Protein AF-Q20559-F1 (afdb_monomer)

Solvent-accessible surface area (backbone atoms only — not comparable to full-atom values): 16247 Å² total; per-residue (Å²): 142,68,69,71,62,54,56,54,53,51,51,50,52,50,52,52,49,52,63,62,61,64,61,77,77,45,54,78,43,79,42,62,46,39,83,48,86,62,88,57,28,28,42,41,81,38,55,71,61,39,36,43,32,39,35,54,44,45,87,83,68,60,38,82,58,44,43,54,26,43,77,88,37,76,55,63,72,90,36,38,76,36,82,82,38,48,34,33,41,45,41,74,62,35,40,51,96,79,59,47,44,41,42,32,42,34,39,94,70,24,26,29,40,37,26,42,38,53,51,71,92,63,85,64,61,90,57,50,44,72,46,60,74,69,62,24,52,58,17,30,39,38,72,47,45,38,23,34,67,88,77,68,54,68,48,35,42,44,32,95,61,32,32,64,76,33,14,78,39,72,51,80,70,83,76,79,69,72,72,75,74,67,68,89,69,58,88,59,52,71,62,50,54,53,51,52,52,52,52,52,51,52,52,51,51,51,49,50,51,48,52,53,53,72,70,59,76,84,84,89,80,74,92,78,84,80,85,79,88,79,83,91,81,92,84,88,89,83,91,89,88,83,88,85,89,87,87,85,90,82,89,87,85,90,85,84,89,81,86,89,82,90,89,134

pLDDT: mean 72.07, std 17.93, range [35.41, 95.62]

Radius of gyration: 42.45 Å; Cα contacts (8 Å, |Δi|>4): 337; chains: 1; bounding box: 51×100×133 Å

Structure (mmCIF, N/CA/C/O backbone):
data_AF-Q20559-F1
#
_entry.id   AF-Q20559-F1
#
loop_
_atom_site.group_PDB
_atom_site.id
_atom_site.type_symbol
_atom_site.label_atom_id
_atom_site.label_alt_id
_atom_site.label_comp_id
_atom_site.label_asym_id
_atom_site.label_entity_id
_atom_site.label_seq_id
_atom_site.pdbx_PDB_ins_code
_atom_site.Cartn_x
_atom_site.Cartn_y
_atom_site.Cartn_z
_atom_site.occupancy
_atom_site.B_iso_or_equiv
_atom_site.auth_seq_id
_atom_site.auth_comp_id
_atom_site.auth_asym_id
_atom_site.auth_atom_id
_atom_site.pdbx_PDB_model_num
ATOM 1 N N . MET A 1 1 ? -34.436 -48.128 -7.334 1.00 53.78 1 MET A N 1
ATOM 2 C CA . MET A 1 1 ? -33.688 -47.533 -6.197 1.00 53.78 1 MET A CA 1
ATOM 3 C C . MET A 1 1 ? -32.249 -47.118 -6.570 1.00 53.78 1 MET A C 1
ATOM 5 O O . MET A 1 1 ? -31.398 -47.058 -5.698 1.00 53.78 1 MET A O 1
ATOM 9 N N . SER A 1 2 ? -31.956 -46.758 -7.830 1.00 63.22 2 SER A N 1
ATOM 10 C CA . SER A 1 2 ? -30.595 -46.406 -8.294 1.00 63.22 2 SER A CA 1
ATOM 11 C C . SER A 1 2 ? -30.379 -44.917 -8.620 1.00 63.22 2 SER A C 1
ATOM 13 O O . SER A 1 2 ? -29.236 -44.486 -8.737 1.00 63.22 2 SER A O 1
ATOM 15 N N . GLY A 1 3 ? -31.437 -44.101 -8.721 1.00 57.72 3 GLY A N 1
ATOM 16 C CA . GLY A 1 3 ? -31.321 -42.687 -9.119 1.00 57.72 3 GLY A CA 1
ATOM 17 C C . GLY A 1 3 ? -30.735 -41.754 -8.048 1.00 57.72 3 GLY A C 1
ATOM 18 O O . GLY A 1 3 ? -29.983 -40.839 -8.372 1.00 57.72 3 GLY A O 1
ATOM 19 N N . GLN A 1 4 ? -31.004 -42.010 -6.762 1.00 58.81 4 GLN A N 1
ATOM 20 C CA . GLN A 1 4 ? -30.576 -41.125 -5.664 1.00 58.81 4 GLN A CA 1
ATOM 21 C C . GLN A 1 4 ? -29.050 -41.128 -5.439 1.00 58.81 4 GLN A C 1
ATOM 23 O O . GLN A 1 4 ? -28.485 -40.140 -4.977 1.00 58.81 4 GLN A O 1
ATOM 28 N N . SER A 1 5 ? -28.370 -42.224 -5.795 1.00 70.88 5 SER A N 1
ATOM 29 C CA . SER A 1 5 ? -26.914 -42.364 -5.645 1.00 70.88 5 SER A CA 1
ATOM 30 C C . SER A 1 5 ? -26.135 -41.475 -6.622 1.00 70.88 5 SER A C 1
ATOM 32 O O . SER A 1 5 ? -25.085 -40.939 -6.266 1.00 70.88 5 SER A O 1
ATOM 34 N N . ILE A 1 6 ? -26.666 -41.276 -7.833 1.00 71.94 6 ILE A N 1
ATOM 35 C CA . ILE A 1 6 ? -26.004 -40.495 -8.884 1.00 71.94 6 ILE A CA 1
ATOM 36 C C . ILE A 1 6 ? -26.046 -39.002 -8.544 1.00 71.94 6 ILE A C 1
ATOM 38 O O . ILE A 1 6 ? -25.020 -38.331 -8.625 1.00 71.94 6 ILE A O 1
ATOM 42 N N . ILE A 1 7 ? -27.194 -38.498 -8.078 1.00 72.81 7 ILE A N 1
ATOM 43 C CA . ILE A 1 7 ? -27.356 -37.085 -7.694 1.00 72.81 7 ILE A CA 1
ATOM 44 C C . ILE A 1 7 ? -26.390 -36.716 -6.561 1.00 72.81 7 ILE A C 1
ATOM 46 O O . ILE A 1 7 ? -25.743 -35.674 -6.623 1.00 72.81 7 ILE A O 1
ATOM 50 N N . ASN A 1 8 ? -26.222 -37.593 -5.566 1.00 75.62 8 ASN A N 1
ATOM 51 C CA . ASN A 1 8 ? -25.337 -37.320 -4.433 1.00 75.62 8 ASN A CA 1
ATOM 52 C C . ASN A 1 8 ? -23.848 -37.298 -4.842 1.00 75.62 8 ASN A C 1
ATOM 54 O O . ASN A 1 8 ? -23.078 -36.477 -4.348 1.00 75.62 8 ASN A O 1
ATOM 58 N N . ARG A 1 9 ? -23.442 -38.141 -5.807 1.00 78.12 9 ARG A N 1
ATOM 59 C CA . ARG A 1 9 ? -22.085 -38.091 -6.382 1.00 78.12 9 ARG A CA 1
ATOM 60 C C . ARG A 1 9 ? -21.849 -36.829 -7.205 1.00 78.12 9 ARG A C 1
ATOM 62 O O . ARG A 1 9 ? -20.787 -36.229 -7.079 1.00 78.12 9 ARG A O 1
ATOM 69 N N . ILE A 1 10 ? -22.823 -36.409 -8.014 1.00 78.56 10 ILE A N 1
ATOM 70 C CA . ILE A 1 10 ? -22.726 -35.162 -8.787 1.00 78.56 10 ILE A CA 1
ATOM 71 C C . ILE A 1 10 ? -22.615 -33.965 -7.834 1.00 78.56 10 ILE A C 1
ATOM 73 O O . ILE A 1 10 ? -21.730 -33.134 -8.015 1.00 78.56 10 ILE A O 1
ATOM 77 N N . ALA A 1 11 ? -23.431 -33.916 -6.777 1.00 75.50 11 ALA A N 1
ATOM 78 C CA . ALA A 1 11 ? -23.363 -32.862 -5.766 1.00 75.50 11 ALA A CA 1
ATOM 79 C C . ALA A 1 11 ? -21.998 -32.817 -5.058 1.00 75.50 11 ALA A C 1
ATOM 81 O O . ALA A 1 11 ? -21.426 -31.741 -4.911 1.00 75.50 11 ALA A O 1
ATOM 82 N N . GLN A 1 12 ? -21.427 -33.969 -4.684 1.00 79.75 12 GLN A N 1
ATOM 83 C CA . GLN A 1 12 ? -20.078 -34.021 -4.110 1.00 79.75 12 GLN A CA 1
ATOM 84 C C . GLN A 1 12 ? -19.007 -33.523 -5.085 1.00 79.75 12 GLN A C 1
ATOM 86 O O . GLN A 1 12 ? -18.139 -32.758 -4.676 1.00 79.75 12 GLN A O 1
ATOM 91 N N . ILE A 1 13 ? -19.076 -33.902 -6.365 1.00 80.12 13 ILE A N 1
ATOM 92 C CA . ILE A 1 13 ? -18.143 -33.408 -7.388 1.00 80.12 13 ILE A CA 1
ATOM 93 C C . ILE A 1 13 ? -18.272 -31.889 -7.542 1.00 80.12 13 ILE A C 1
ATOM 95 O O . ILE A 1 13 ? -17.252 -31.211 -7.592 1.00 80.12 13 ILE A O 1
ATOM 99 N N . PHE A 1 14 ? -19.491 -31.339 -7.545 1.00 74.75 14 PHE A N 1
ATOM 100 C CA . PHE A 1 14 ? -19.702 -29.890 -7.570 1.00 74.75 14 PHE A CA 1
ATOM 101 C C . PHE A 1 14 ? -19.150 -29.197 -6.322 1.00 74.75 14 PHE A C 1
ATOM 103 O O . PHE A 1 14 ? -18.503 -28.169 -6.461 1.00 74.75 14 PHE A O 1
ATOM 110 N N . ILE A 1 15 ? -19.324 -29.761 -5.123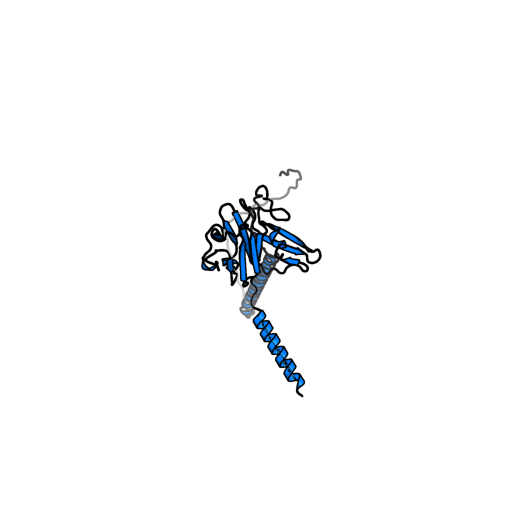 1.00 75.62 15 ILE A N 1
ATOM 111 C CA . ILE A 1 15 ? -18.752 -29.200 -3.887 1.00 75.62 15 ILE A CA 1
ATOM 112 C C . ILE A 1 15 ? -17.219 -29.217 -3.936 1.00 75.62 15 ILE A C 1
ATOM 114 O O . ILE A 1 15 ? -16.591 -28.212 -3.610 1.00 75.62 15 ILE A O 1
ATOM 118 N N . PHE A 1 16 ? -16.610 -30.319 -4.385 1.00 72.25 16 PHE A N 1
ATOM 119 C CA . PHE A 1 16 ? -15.159 -30.400 -4.564 1.00 72.25 16 PHE A CA 1
ATOM 120 C C . PHE A 1 16 ? -14.661 -29.426 -5.634 1.00 72.25 16 PHE A C 1
ATOM 122 O O . PHE A 1 16 ? -13.667 -28.744 -5.408 1.00 72.25 16 PHE A O 1
ATOM 129 N N . LEU A 1 17 ? -15.363 -29.301 -6.763 1.00 69.44 17 LEU A N 1
ATOM 130 C CA . LEU A 1 17 ? -15.040 -28.313 -7.791 1.00 69.44 17 LEU A CA 1
ATOM 131 C C . LEU A 1 17 ? -15.167 -26.890 -7.245 1.00 69.44 17 LEU A C 1
ATOM 133 O O . LEU A 1 17 ? -14.246 -26.109 -7.425 1.00 69.44 17 LEU A O 1
ATOM 137 N N . CYS A 1 18 ? -16.233 -26.556 -6.515 1.00 63.50 18 CYS A N 1
ATOM 138 C CA . CYS A 1 18 ? -16.382 -25.248 -5.881 1.00 63.50 18 CYS A CA 1
ATOM 139 C C . CYS A 1 18 ? -15.255 -24.974 -4.878 1.00 63.50 18 CYS A C 1
ATOM 141 O O . CYS A 1 18 ? -14.705 -23.880 -4.892 1.00 63.50 18 CYS A O 1
ATOM 143 N N . ALA A 1 19 ? -14.857 -25.955 -4.062 1.00 60.22 19 ALA A N 1
ATOM 144 C CA . ALA A 1 19 ? -13.745 -25.807 -3.121 1.00 60.22 19 ALA A CA 1
ATOM 145 C C . ALA A 1 19 ? -12.390 -25.622 -3.828 1.00 60.22 19 ALA A C 1
ATOM 147 O O . ALA A 1 19 ? -11.558 -24.853 -3.358 1.00 60.22 19 ALA A O 1
ATOM 148 N N . VAL A 1 20 ? -12.179 -26.280 -4.972 1.00 60.00 20 VAL A N 1
ATOM 149 C CA . VAL A 1 20 ? -10.968 -26.112 -5.793 1.00 60.00 20 VAL A CA 1
ATOM 150 C C . VAL A 1 20 ? -11.007 -24.809 -6.602 1.00 60.00 20 VAL A C 1
ATOM 152 O O . VAL A 1 20 ? -9.960 -24.243 -6.882 1.00 60.00 20 VAL A O 1
ATOM 155 N N . ILE A 1 21 ? -12.185 -24.288 -6.955 1.00 53.25 21 ILE A N 1
ATOM 156 C CA . ILE A 1 21 ? -12.336 -23.025 -7.700 1.00 53.25 21 ILE A CA 1
ATOM 157 C C . ILE A 1 21 ? -12.255 -21.799 -6.774 1.00 53.25 21 ILE A C 1
ATOM 159 O O . ILE A 1 21 ? -11.982 -20.705 -7.252 1.00 53.25 21 ILE A O 1
ATOM 163 N N . GLN A 1 22 ? -12.358 -21.962 -5.450 1.00 47.47 22 GLN A N 1
ATOM 164 C CA . GLN A 1 22 ? -12.016 -20.906 -4.477 1.00 47.47 22 GLN A CA 1
ATOM 165 C C . GLN A 1 22 ? -10.506 -20.575 -4.446 1.00 47.47 22 GLN A C 1
ATOM 167 O O . GLN A 1 22 ? -10.038 -19.920 -3.517 1.00 47.47 22 GLN A O 1
ATOM 172 N N . VAL A 1 23 ? -9.730 -20.995 -5.457 1.00 48.25 23 VAL A N 1
ATOM 173 C CA . VAL A 1 23 ? -8.413 -20.422 -5.740 1.00 48.25 23 VAL A CA 1
ATOM 174 C C . VAL A 1 23 ? -8.603 -18.921 -5.909 1.00 48.25 23 VAL A C 1
ATOM 176 O O . VAL A 1 23 ? -9.213 -18.431 -6.856 1.00 48.25 23 VAL A O 1
ATOM 179 N N . THR A 1 24 ? -8.111 -18.221 -4.901 1.00 51.19 24 THR A N 1
ATOM 180 C CA . THR A 1 24 ? -8.137 -16.783 -4.712 1.00 51.19 24 THR A CA 1
ATOM 181 C C . THR A 1 24 ? -7.622 -16.088 -5.965 1.00 51.19 24 THR A C 1
ATOM 183 O O . THR A 1 24 ? -6.413 -16.029 -6.201 1.00 51.19 24 THR A O 1
ATOM 186 N N . ASN A 1 25 ? -8.535 -15.558 -6.775 1.00 53.41 25 ASN A N 1
ATOM 187 C CA . ASN A 1 25 ? -8.171 -14.617 -7.821 1.00 53.41 25 ASN A CA 1
ATOM 188 C C . ASN A 1 25 ? -7.703 -13.343 -7.115 1.00 53.41 25 ASN A C 1
ATOM 190 O O . ASN A 1 25 ? -8.523 -12.562 -6.635 1.00 53.41 25 ASN A O 1
ATOM 194 N N . ALA A 1 26 ? -6.387 -13.172 -6.986 1.00 61.25 26 ALA A N 1
ATOM 195 C CA . ALA A 1 26 ? -5.820 -11.899 -6.569 1.00 61.25 26 ALA A CA 1
ATOM 196 C C . ALA A 1 26 ? -6.322 -10.822 -7.538 1.00 61.25 26 ALA A C 1
ATOM 198 O O . ALA A 1 26 ? -6.250 -11.016 -8.754 1.00 61.25 26 ALA A O 1
ATOM 199 N N . GLY A 1 27 ? -6.840 -9.710 -7.018 1.00 68.25 27 GLY A N 1
ATOM 200 C CA . GLY A 1 27 ? -7.207 -8.579 -7.866 1.00 68.25 27 GLY A CA 1
ATOM 201 C C . GLY A 1 27 ? -5.961 -8.082 -8.598 1.00 68.25 27 GLY A C 1
ATOM 202 O O . GLY A 1 27 ? -4.988 -7.692 -7.948 1.00 68.25 27 GLY A O 1
ATOM 203 N N . GLU A 1 28 ? -5.956 -8.152 -9.932 1.00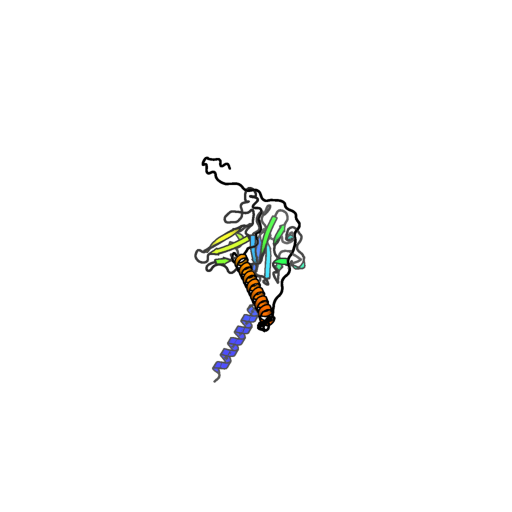 81.75 28 GLU A N 1
ATOM 204 C CA . GLU A 1 28 ? -4.879 -7.588 -10.746 1.00 81.75 28 GLU A CA 1
ATOM 205 C C . GLU A 1 28 ? -5.163 -6.108 -11.015 1.00 81.75 28 GLU A C 1
ATOM 207 O O . GLU A 1 28 ? -6.203 -5.743 -11.564 1.00 81.75 28 GLU A O 1
ATOM 212 N N . HIS A 1 29 ? -4.212 -5.255 -10.647 1.00 82.81 29 HIS A N 1
ATOM 213 C CA . HIS A 1 29 ? -4.251 -3.817 -10.878 1.00 82.81 29 HIS A CA 1
ATOM 214 C C . HIS A 1 29 ? -3.075 -3.406 -11.762 1.00 82.81 29 HIS A C 1
ATOM 216 O O . HIS A 1 29 ? -1.943 -3.825 -11.523 1.00 82.81 29 HIS A O 1
ATOM 222 N N . ILE A 1 30 ? -3.322 -2.567 -12.770 1.00 85.06 30 ILE A N 1
ATOM 223 C CA . ILE A 1 30 ? -2.322 -2.205 -13.783 1.00 85.06 30 ILE A CA 1
ATOM 224 C C . ILE A 1 30 ? -1.938 -0.725 -13.657 1.00 85.06 30 ILE A C 1
ATOM 226 O O . ILE A 1 30 ? -2.693 0.162 -14.050 1.00 85.06 30 ILE A O 1
ATOM 230 N N . LEU A 1 31 ? -0.719 -0.463 -13.185 1.00 85.50 31 LEU A N 1
ATOM 231 C CA . LEU A 1 31 ? -0.060 0.842 -13.231 1.00 85.50 31 LEU A CA 1
ATOM 232 C C . LEU A 1 31 ? 0.554 1.071 -14.606 1.00 85.50 31 LEU A C 1
ATOM 234 O O . LEU A 1 31 ? 1.557 0.452 -14.957 1.00 85.50 31 LEU A O 1
ATOM 238 N N . ARG A 1 32 ? -0.000 2.009 -15.369 1.00 87.81 32 ARG A N 1
ATOM 239 C CA . ARG A 1 32 ? 0.612 2.469 -16.619 1.00 87.81 32 ARG A CA 1
ATOM 240 C C . ARG A 1 32 ? 1.495 3.672 -16.337 1.00 87.81 32 ARG A C 1
ATOM 242 O O . ARG A 1 32 ? 1.015 4.675 -15.818 1.00 87.81 32 ARG A O 1
ATOM 249 N N . LEU A 1 33 ? 2.776 3.566 -16.680 1.00 86.56 33 LEU A N 1
ATOM 250 C CA . LEU A 1 33 ? 3.722 4.667 -16.533 1.00 86.56 33 LEU A CA 1
ATOM 251 C C . LEU A 1 33 ? 3.322 5.847 -17.421 1.00 86.56 33 LEU A C 1
ATOM 253 O O . LEU A 1 33 ? 3.030 5.672 -18.606 1.00 86.56 33 LEU A O 1
ATOM 257 N N . GLN A 1 34 ? 3.353 7.043 -16.840 1.00 84.25 34 GLN A N 1
ATOM 258 C CA . GLN A 1 34 ? 3.093 8.300 -17.531 1.00 84.25 34 GLN A CA 1
ATOM 259 C C . GLN A 1 34 ? 4.348 9.168 -17.517 1.00 84.25 34 GLN A C 1
ATOM 261 O O . GLN A 1 34 ? 5.176 9.070 -16.611 1.00 84.25 34 GLN A O 1
ATOM 266 N N . GLU A 1 35 ? 4.505 9.991 -18.549 1.00 82.06 35 GLU A N 1
ATOM 267 C CA . GLU A 1 35 ? 5.629 10.915 -18.664 1.00 82.06 35 GLU A CA 1
ATOM 268 C C . GLU A 1 35 ? 5.415 12.140 -17.769 1.00 82.06 35 GLU A C 1
ATOM 270 O O . GLU A 1 35 ? 4.335 12.731 -17.751 1.00 82.06 35 GLU A O 1
ATOM 275 N N . GLY A 1 36 ? 6.452 12.506 -17.012 1.00 69.94 36 GLY A N 1
ATOM 276 C CA . GLY A 1 36 ? 6.403 13.589 -16.030 1.00 69.94 36 GLY A CA 1
ATOM 277 C C . GLY A 1 36 ? 6.212 13.114 -14.586 1.00 69.94 36 GLY A C 1
ATOM 278 O O . GLY A 1 36 ? 6.079 11.929 -14.290 1.00 69.94 36 GLY A O 1
ATOM 279 N N . THR A 1 37 ? 6.255 14.061 -13.649 1.00 60.84 37 THR A N 1
ATOM 280 C CA . THR A 1 37 ? 6.017 13.801 -12.223 1.00 60.84 37 THR A CA 1
ATOM 281 C C . THR A 1 37 ? 4.537 13.524 -11.989 1.00 60.84 37 THR A C 1
ATOM 283 O O . THR A 1 37 ? 3.729 14.452 -11.984 1.00 60.84 37 THR A O 1
ATOM 286 N N . HIS A 1 38 ? 4.184 12.255 -11.785 1.00 63.56 38 HIS A N 1
ATOM 287 C CA . HIS A 1 38 ? 2.828 11.863 -11.418 1.00 63.56 38 HIS A CA 1
ATOM 288 C C . HIS A 1 38 ? 2.483 12.418 -10.025 1.00 63.56 38 HIS A C 1
ATOM 290 O O . HIS A 1 38 ? 3.072 12.016 -9.023 1.00 63.56 38 HIS A O 1
ATOM 296 N N . THR A 1 39 ? 1.553 13.375 -9.964 1.00 62.72 39 THR A N 1
ATOM 297 C CA . THR A 1 39 ? 1.158 14.064 -8.720 1.00 62.72 39 THR A CA 1
ATOM 298 C C . THR A 1 39 ? -0.014 13.406 -7.991 1.00 62.72 39 THR A C 1
ATOM 300 O O . THR A 1 39 ? -0.377 13.866 -6.916 1.00 62.72 39 THR A O 1
ATOM 303 N N . GLY A 1 40 ? -0.620 12.354 -8.550 1.00 66.75 40 GLY A N 1
ATOM 304 C CA . GLY A 1 40 ? -1.711 11.612 -7.909 1.00 66.75 40 GLY A CA 1
ATOM 305 C C . GLY A 1 40 ? -1.268 10.245 -7.391 1.00 66.75 40 GLY A C 1
ATOM 306 O O . GLY A 1 40 ? -0.228 9.732 -7.785 1.00 66.75 40 GLY A O 1
ATOM 307 N N . THR A 1 41 ? -2.071 9.614 -6.540 1.00 76.25 41 THR A N 1
ATOM 308 C CA . THR A 1 41 ? -1.927 8.190 -6.198 1.00 76.25 41 THR A CA 1
ATOM 309 C C . THR A 1 41 ? -3.297 7.543 -6.282 1.00 76.25 41 THR A C 1
ATOM 311 O O . THR A 1 41 ? -4.156 7.848 -5.470 1.00 76.25 41 THR A O 1
ATOM 314 N N . THR A 1 42 ? -3.550 6.643 -7.224 1.00 74.81 42 THR A N 1
ATOM 315 C CA . THR A 1 42 ? -4.868 5.989 -7.246 1.00 74.81 42 THR A CA 1
ATOM 316 C C . THR A 1 42 ? -5.025 5.100 -6.005 1.00 7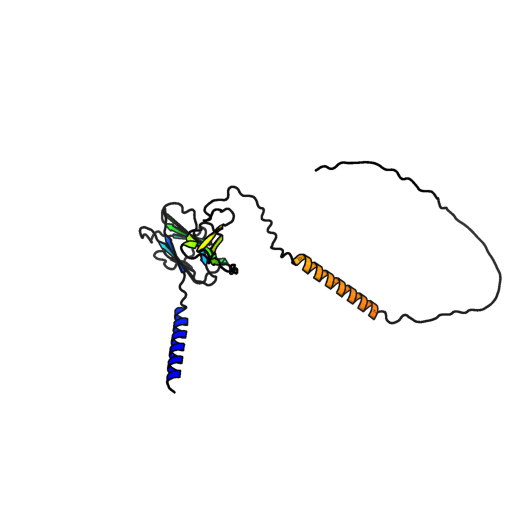4.81 42 THR A C 1
ATOM 318 O O . THR A 1 42 ? -4.141 4.298 -5.696 1.00 74.81 42 THR A O 1
ATOM 321 N N . LEU A 1 43 ? -6.135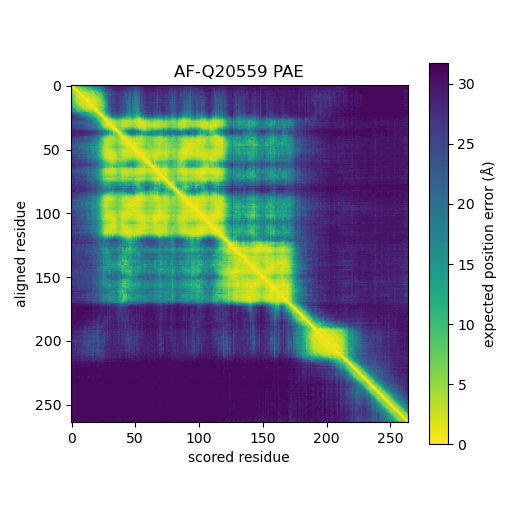 5.248 -5.279 1.00 78.31 43 LEU A N 1
ATOM 322 C CA . LEU A 1 43 ? -6.448 4.408 -4.123 1.00 78.31 43 LEU A CA 1
ATOM 323 C C . LEU A 1 43 ? -6.794 2.980 -4.580 1.00 78.31 43 LEU A C 1
ATOM 325 O O . LEU A 1 43 ? -7.359 2.782 -5.648 1.00 78.31 43 LEU A O 1
ATOM 329 N N . ILE A 1 44 ? -6.466 1.974 -3.775 1.00 81.81 44 ILE A N 1
ATOM 330 C CA . ILE A 1 44 ? -6.964 0.603 -3.911 1.00 81.81 44 ILE A CA 1
ATOM 331 C C . ILE A 1 44 ? -7.389 0.138 -2.520 1.00 81.81 44 ILE A C 1
ATOM 333 O O . ILE A 1 44 ? -6.567 0.072 -1.599 1.00 81.81 44 ILE A O 1
ATOM 337 N N . GLY A 1 45 ? -8.679 -0.169 -2.385 1.00 78.75 45 GLY A N 1
ATOM 338 C CA . GLY A 1 45 ? -9.236 -0.851 -1.222 1.00 78.75 45 GLY A CA 1
ATOM 339 C C . GLY A 1 45 ? -8.895 -2.336 -1.280 1.00 78.75 45 GLY A C 1
ATOM 340 O O . GLY A 1 45 ? -9.061 -2.967 -2.322 1.00 78.75 45 GLY A O 1
ATOM 341 N N . VAL A 1 46 ? -8.360 -2.872 -0.185 1.00 82.50 46 VAL A N 1
ATOM 342 C CA . VAL A 1 46 ? -7.959 -4.278 -0.089 1.00 82.50 46 VAL A CA 1
ATOM 343 C C . VAL A 1 46 ? -8.519 -4.891 1.190 1.00 82.50 46 VAL A C 1
ATOM 345 O O . VAL A 1 46 ? -8.283 -4.372 2.285 1.00 82.50 46 VAL A O 1
ATOM 348 N N . GLU A 1 47 ? -9.226 -6.018 1.084 1.00 82.81 47 GLU A N 1
ATOM 349 C CA . GLU A 1 47 ? -9.673 -6.753 2.269 1.00 82.81 47 GLU A CA 1
ATOM 350 C C . GLU A 1 47 ? -8.472 -7.388 2.989 1.00 82.81 47 GLU A C 1
ATOM 352 O O . GLU A 1 47 ? -7.566 -7.955 2.370 1.00 82.81 47 GLU A O 1
ATOM 357 N N . GLN A 1 48 ? -8.463 -7.330 4.320 1.00 85.56 48 GLN A N 1
ATOM 358 C CA . GLN A 1 48 ? -7.458 -8.028 5.117 1.00 85.56 48 GLN A CA 1
ATOM 359 C C . GLN A 1 48 ? -7.470 -9.535 4.826 1.00 85.56 48 GLN A C 1
ATOM 361 O O . GLN A 1 48 ? -8.514 -10.180 4.869 1.00 85.56 48 GLN A O 1
ATOM 366 N N . GLY A 1 49 ? -6.292 -10.103 4.575 1.00 84.62 49 GLY A N 1
ATOM 367 C CA . GLY A 1 49 ? -6.139 -11.515 4.229 1.00 84.62 49 GLY A CA 1
ATOM 368 C C . GLY A 1 49 ? -6.280 -11.828 2.741 1.00 84.62 49 GLY A C 1
ATOM 369 O O . GLY A 1 49 ? -5.965 -12.943 2.331 1.00 84.62 49 GLY A O 1
ATOM 370 N N . SER A 1 50 ? -6.712 -10.863 1.925 1.00 85.06 50 SER A N 1
ATOM 371 C CA . SER A 1 50 ? -6.798 -11.040 0.476 1.00 85.06 50 SER A CA 1
ATOM 372 C C . SER A 1 50 ? -5.426 -10.935 -0.197 1.00 85.06 50 SER A C 1
ATOM 374 O O . SER A 1 50 ? -4.437 -10.500 0.407 1.00 85.06 50 SER A O 1
ATOM 376 N N . SER A 1 51 ? -5.368 -11.354 -1.462 1.00 85.00 51 SER A N 1
ATOM 377 C CA . SER A 1 51 ? -4.180 -11.222 -2.298 1.00 85.00 51 SER A CA 1
ATOM 378 C C . SER A 1 51 ? -4.340 -10.086 -3.311 1.00 85.00 51 SER A C 1
ATOM 380 O O . SER A 1 51 ? -5.394 -9.945 -3.931 1.00 85.00 51 SER A O 1
ATOM 382 N N . VAL A 1 52 ? -3.276 -9.315 -3.524 1.00 86.69 52 VAL A N 1
ATOM 383 C CA . VAL A 1 52 ? -3.227 -8.193 -4.472 1.00 86.69 52 VAL A CA 1
ATOM 384 C C . VAL A 1 52 ? -2.056 -8.383 -5.414 1.00 86.69 52 VAL A C 1
ATOM 386 O O . VAL A 1 52 ? -0.932 -8.625 -4.968 1.00 86.69 52 VAL A O 1
ATOM 389 N N . LEU A 1 53 ? -2.310 -8.228 -6.711 1.00 88.19 53 LEU A N 1
ATOM 390 C CA . LEU A 1 53 ? -1.283 -8.237 -7.739 1.00 88.19 53 LEU A CA 1
ATOM 391 C C . LEU A 1 53 ? -1.240 -6.870 -8.419 1.00 88.19 53 LEU A C 1
ATOM 393 O O . LEU A 1 53 ? -2.207 -6.445 -9.041 1.00 88.19 53 LEU A O 1
ATOM 397 N N . ILE A 1 54 ? -0.106 -6.183 -8.327 1.00 89.12 54 ILE A N 1
ATOM 398 C CA . ILE A 1 54 ? 0.111 -4.901 -8.991 1.00 89.12 54 ILE A CA 1
ATOM 399 C C . ILE A 1 54 ? 1.099 -5.103 -10.130 1.00 89.12 54 ILE A C 1
ATOM 401 O O . ILE A 1 54 ? 2.261 -5.445 -9.905 1.00 89.12 54 ILE A O 1
ATOM 405 N N . ARG A 1 55 ? 0.641 -4.861 -11.354 1.00 89.44 55 ARG A N 1
ATOM 406 C CA . ARG A 1 55 ? 1.441 -4.896 -12.572 1.00 89.44 55 ARG A CA 1
ATOM 407 C C . ARG A 1 55 ? 1.836 -3.485 -12.978 1.00 89.44 55 ARG A C 1
ATOM 409 O O . ARG A 1 55 ? 1.000 -2.594 -12.990 1.00 89.44 55 ARG A O 1
ATOM 416 N N . CYS A 1 56 ? 3.087 -3.290 -13.364 1.00 88.38 56 CYS A N 1
ATOM 417 C CA . CYS A 1 56 ? 3.564 -2.053 -13.962 1.00 88.38 56 CYS A CA 1
ATOM 418 C C . CYS A 1 56 ? 3.816 -2.239 -15.462 1.00 88.38 56 CYS A C 1
ATOM 420 O O . CYS A 1 56 ? 4.536 -3.149 -15.879 1.00 88.38 56 CYS A O 1
ATOM 422 N N . GLU A 1 57 ? 3.226 -1.365 -16.273 1.00 88.19 57 GLU A N 1
ATOM 423 C CA . GLU A 1 57 ? 3.341 -1.344 -17.728 1.00 88.19 57 GLU A CA 1
ATOM 424 C C . GLU A 1 57 ? 4.076 -0.080 -18.184 1.00 88.19 57 GLU A C 1
ATOM 426 O O . GLU A 1 57 ? 3.621 1.048 -17.984 1.00 88.19 57 GLU A O 1
ATOM 431 N N . HIS A 1 58 ? 5.221 -0.276 -18.841 1.00 87.81 58 HIS A N 1
ATOM 432 C CA . HIS A 1 58 ? 5.903 0.792 -19.562 1.00 87.81 58 HIS A CA 1
ATOM 433 C C . HIS A 1 58 ? 5.236 0.964 -20.939 1.00 87.81 58 HIS A C 1
ATOM 435 O O . HIS A 1 58 ? 5.105 -0.036 -21.646 1.00 87.81 58 HIS A O 1
ATOM 441 N N . PRO A 1 59 ? 4.905 2.191 -21.394 1.00 86.00 59 PRO A N 1
ATOM 442 C CA . PRO A 1 59 ? 4.243 2.409 -22.690 1.00 86.00 59 PRO A CA 1
ATOM 443 C C . PRO A 1 59 ? 4.997 1.787 -23.880 1.00 86.00 59 PRO A C 1
ATOM 445 O O . PRO A 1 59 ? 4.398 1.185 -24.760 1.00 86.00 59 PRO A O 1
ATOM 448 N N . ASN A 1 60 ? 6.332 1.849 -23.862 1.00 84.81 60 ASN A N 1
ATOM 449 C CA . ASN A 1 60 ? 7.217 1.248 -24.867 1.00 84.81 60 ASN A CA 1
ATOM 450 C C . ASN A 1 60 ? 7.616 -0.219 -24.588 1.00 84.81 60 ASN A C 1
ATOM 452 O O . ASN A 1 60 ? 8.579 -0.702 -25.181 1.00 84.81 60 ASN A O 1
ATOM 456 N N . GLY A 1 61 ? 6.988 -0.904 -23.624 1.00 80.81 61 GLY A N 1
ATOM 457 C CA . GLY A 1 61 ? 7.319 -2.291 -23.259 1.00 80.81 61 GLY A CA 1
ATOM 458 C C . GLY A 1 61 ? 8.715 -2.496 -22.648 1.00 80.81 61 GLY A C 1
ATOM 459 O O . GLY A 1 61 ? 9.179 -3.628 -22.527 1.00 80.81 61 GLY A O 1
ATOM 460 N N . LYS A 1 62 ? 9.413 -1.420 -22.259 1.00 78.25 62 LYS A N 1
ATOM 461 C CA . LYS A 1 62 ? 10.760 -1.473 -21.669 1.00 78.25 62 LYS A CA 1
ATOM 462 C C . LYS A 1 62 ? 10.693 -1.853 -20.188 1.00 78.25 62 LYS A C 1
ATOM 464 O O . LYS A 1 62 ? 10.655 -0.991 -19.316 1.00 78.25 62 LYS A O 1
ATOM 469 N N . VAL A 1 63 ? 10.683 -3.153 -19.911 1.00 75.88 63 VAL A N 1
ATOM 470 C CA . VAL A 1 63 ? 10.532 -3.686 -18.546 1.00 75.88 63 VAL A CA 1
ATOM 471 C C . VAL A 1 63 ? 11.846 -3.676 -17.745 1.00 75.88 63 VAL A C 1
ATOM 473 O O . VAL A 1 63 ? 11.838 -3.526 -16.531 1.00 75.88 63 VAL A O 1
ATOM 476 N N . ALA A 1 64 ? 12.999 -3.722 -18.421 1.00 70.69 64 ALA A N 1
ATOM 477 C CA . ALA A 1 64 ? 14.319 -3.793 -17.777 1.00 70.69 64 ALA A CA 1
ATOM 478 C C . ALA A 1 64 ? 14.716 -2.549 -16.952 1.00 70.69 64 ALA A C 1
ATOM 480 O O . ALA A 1 64 ? 15.686 -2.593 -16.200 1.00 70.69 64 ALA A O 1
ATOM 481 N N . SER A 1 65 ? 14.001 -1.431 -17.100 1.00 78.31 65 SER A N 1
ATOM 482 C CA . SER A 1 65 ? 14.267 -0.177 -16.384 1.00 78.31 65 SER A CA 1
ATOM 483 C C . SER A 1 65 ? 13.287 0.103 -15.243 1.00 78.31 65 SER A C 1
ATOM 485 O O . SER A 1 65 ? 13.314 1.203 -14.691 1.00 78.31 65 SER A O 1
ATOM 487 N N . LEU A 1 66 ? 12.394 -0.841 -14.926 1.00 86.88 66 LEU A N 1
ATOM 488 C CA . LEU A 1 66 ? 11.398 -0.656 -13.877 1.00 86.88 66 LEU A CA 1
ATOM 489 C C . LEU A 1 66 ? 12.027 -0.780 -12.488 1.00 86.88 66 LEU A C 1
ATOM 491 O O . LEU A 1 66 ? 12.799 -1.698 -12.206 1.00 86.88 66 LEU A O 1
ATOM 495 N N . ARG A 1 67 ? 11.650 0.133 -11.596 1.00 88.50 67 ARG A N 1
ATOM 496 C CA . ARG A 1 67 ? 11.980 0.077 -10.170 1.00 88.50 67 ARG A CA 1
ATOM 497 C C . ARG A 1 67 ? 10.724 0.297 -9.339 1.00 88.50 67 ARG A C 1
ATOM 499 O O . ARG A 1 67 ? 9.920 1.176 -9.646 1.00 88.50 67 ARG A O 1
ATOM 506 N N . TRP A 1 68 ? 10.598 -0.478 -8.268 1.00 90.31 68 TRP A N 1
ATOM 507 C CA . TRP A 1 68 ? 9.511 -0.350 -7.305 1.00 90.31 68 TRP A CA 1
ATOM 508 C C . TRP A 1 68 ? 9.976 0.334 -6.031 1.00 90.31 68 TRP A C 1
ATOM 510 O O . TRP A 1 68 ? 10.994 -0.033 -5.437 1.00 90.31 68 TRP A O 1
ATOM 520 N N . LEU A 1 69 ? 9.177 1.292 -5.589 1.00 89.44 69 LEU A N 1
ATOM 521 C CA . LEU A 1 69 ? 9.348 2.036 -4.358 1.00 89.44 69 LEU A CA 1
ATOM 522 C C . LEU A 1 69 ? 8.080 1.881 -3.517 1.00 89.44 69 LEU A C 1
ATOM 524 O O . LEU A 1 69 ? 6.968 1.842 -4.036 1.00 89.44 69 LEU A O 1
ATOM 528 N N . ARG A 1 70 ? 8.242 1.807 -2.202 1.00 90.31 70 ARG A N 1
ATOM 529 C CA . ARG A 1 70 ? 7.163 1.877 -1.228 1.00 90.31 70 ARG A CA 1
ATOM 530 C C . ARG A 1 70 ? 7.469 2.994 -0.242 1.00 90.31 70 ARG A C 1
ATOM 532 O O . ARG A 1 70 ? 8.475 2.934 0.462 1.00 90.31 70 ARG A O 1
ATOM 539 N N . GLY A 1 71 ? 6.631 4.030 -0.223 1.00 84.69 71 GLY A N 1
ATOM 540 C CA . GLY A 1 71 ? 6.873 5.229 0.590 1.00 84.69 71 GLY A CA 1
ATOM 541 C C . GLY A 1 71 ? 8.239 5.876 0.314 1.00 84.69 71 GLY A C 1
ATOM 542 O O . GLY A 1 71 ? 8.917 6.299 1.244 1.00 84.69 71 GLY A O 1
ATOM 543 N N . GLY A 1 72 ? 8.689 5.862 -0.947 1.00 84.31 72 GLY A N 1
ATOM 544 C CA . GLY A 1 72 ? 9.992 6.391 -1.371 1.00 84.31 72 GLY A CA 1
ATOM 545 C C . GLY A 1 72 ? 11.197 5.470 -1.131 1.00 84.31 72 GLY A C 1
ATOM 546 O O . GLY A 1 72 ? 12.293 5.782 -1.587 1.00 84.31 72 GLY A O 1
ATOM 547 N N . SER A 1 73 ? 11.023 4.323 -0.467 1.00 89.19 73 SER A N 1
ATOM 548 C CA . SER A 1 73 ? 12.099 3.345 -0.237 1.00 89.19 73 SER A CA 1
ATOM 549 C C . SER A 1 73 ? 11.992 2.156 -1.194 1.00 89.19 73 SER A C 1
ATOM 551 O O . SER A 1 73 ? 10.876 1.747 -1.499 1.00 89.19 73 SER A O 1
ATOM 553 N N . PRO A 1 74 ? 13.097 1.538 -1.649 1.00 87.94 74 PRO A N 1
ATOM 554 C CA . PRO A 1 74 ? 13.031 0.325 -2.465 1.00 87.94 74 PRO A CA 1
ATOM 555 C C . PRO A 1 74 ? 12.193 -0.768 -1.794 1.00 87.94 74 PRO A C 1
ATOM 557 O O . PRO A 1 74 ? 12.383 -1.069 -0.612 1.00 87.94 74 PRO A O 1
ATOM 560 N N . ILE A 1 75 ? 11.261 -1.368 -2.538 1.00 87.50 75 ILE A N 1
ATOM 561 C CA . ILE A 1 75 ? 10.454 -2.467 -2.002 1.00 87.50 75 ILE A CA 1
ATOM 562 C C . ILE A 1 75 ? 11.338 -3.694 -1.735 1.00 87.50 75 ILE A C 1
ATOM 564 O O . ILE A 1 75 ? 12.289 -3.980 -2.468 1.00 87.50 75 ILE A O 1
ATOM 568 N N . LYS A 1 76 ? 11.022 -4.457 -0.685 1.00 84.19 76 LYS A N 1
ATOM 569 C CA . LYS A 1 76 ? 11.718 -5.717 -0.407 1.00 84.19 76 LYS A CA 1
ATOM 570 C C . LYS A 1 76 ? 11.476 -6.709 -1.544 1.00 84.19 76 LYS A C 1
ATOM 572 O O . LYS A 1 76 ? 10.349 -6.874 -2.004 1.00 84.19 76 LYS A O 1
ATOM 577 N N . SER A 1 77 ? 12.525 -7.437 -1.923 1.00 78.75 77 SER A N 1
ATOM 578 C CA . SER A 1 77 ? 12.458 -8.436 -3.002 1.00 78.75 77 SER A CA 1
ATOM 579 C C . SER A 1 77 ? 11.445 -9.567 -2.765 1.00 78.75 77 SER A C 1
ATOM 581 O O . SER A 1 77 ? 11.057 -10.221 -3.724 1.00 78.75 77 SER A O 1
ATOM 583 N N . GLU A 1 78 ? 10.990 -9.772 -1.523 1.00 81.38 78 GLU A N 1
ATOM 584 C CA . GLU A 1 78 ? 9.953 -10.752 -1.157 1.00 81.38 78 GLU A CA 1
ATOM 585 C C . GLU A 1 78 ? 8.578 -10.446 -1.766 1.00 81.38 78 GLU A C 1
ATOM 587 O O . GLU A 1 78 ? 7.815 -11.366 -2.033 1.00 81.38 78 GLU A O 1
ATOM 592 N N . TYR A 1 79 ? 8.281 -9.170 -2.023 1.00 79.25 79 TYR A N 1
ATOM 593 C CA . TYR A 1 79 ? 7.022 -8.747 -2.636 1.00 79.25 79 TYR A CA 1
ATOM 594 C C . TYR A 1 79 ? 7.086 -8.745 -4.169 1.00 79.25 79 TYR A C 1
ATOM 596 O O . TYR A 1 79 ? 6.062 -8.622 -4.829 1.00 79.25 79 TYR A O 1
ATOM 604 N N . VAL A 1 80 ? 8.277 -8.841 -4.769 1.00 76.75 80 VAL A N 1
ATOM 605 C CA . VAL A 1 80 ? 8.459 -8.715 -6.223 1.00 76.75 80 VAL A CA 1
ATOM 606 C C . VAL A 1 80 ? 8.533 -10.105 -6.844 1.00 76.75 80 VAL A C 1
ATOM 608 O O . VAL A 1 80 ? 9.565 -10.774 -6.766 1.00 76.75 80 VAL A O 1
ATOM 611 N N . LYS A 1 81 ? 7.448 -10.536 -7.498 1.00 71.81 81 LYS A N 1
ATOM 612 C CA . LYS A 1 81 ? 7.348 -11.876 -8.104 1.00 71.81 81 LYS A CA 1
ATOM 613 C C . LYS A 1 81 ? 8.391 -12.115 -9.192 1.00 71.81 81 LYS A C 1
ATOM 615 O O . LYS A 1 81 ? 9.030 -13.167 -9.236 1.00 71.81 81 LYS A O 1
ATOM 620 N N . THR A 1 82 ? 8.590 -11.133 -10.066 1.00 63.94 82 THR A N 1
ATOM 621 C CA . THR A 1 82 ? 9.462 -11.292 -11.233 1.00 63.94 82 THR A CA 1
ATOM 622 C C . THR A 1 82 ? 10.739 -10.497 -11.039 1.00 63.94 82 THR A C 1
ATOM 624 O O . THR A 1 82 ? 10.803 -9.327 -11.393 1.00 63.94 82 THR A O 1
ATOM 627 N N . LYS A 1 83 ? 11.797 -11.143 -10.533 1.00 57.72 83 LYS A N 1
ATOM 628 C CA . LYS A 1 83 ? 13.122 -10.504 -10.405 1.00 57.72 83 LYS A CA 1
ATOM 629 C C . LYS A 1 83 ? 13.707 -10.028 -11.742 1.00 57.72 83 LYS A C 1
ATOM 631 O O . LYS A 1 83 ? 14.512 -9.109 -11.735 1.00 57.72 83 LYS A O 1
ATOM 636 N N . LYS A 1 84 ? 13.339 -10.669 -12.861 1.00 59.06 84 LYS A N 1
ATOM 637 C CA . LYS A 1 84 ? 13.894 -10.364 -14.193 1.00 59.06 84 LYS A CA 1
ATOM 638 C C . LYS A 1 84 ? 13.393 -9.038 -14.760 1.00 59.06 84 LYS A C 1
ATOM 640 O O . LYS A 1 84 ? 14.192 -8.262 -15.264 1.00 59.06 84 LYS A O 1
ATOM 645 N N . ASP A 1 85 ? 12.100 -8.785 -14.610 1.00 69.75 85 ASP A N 1
ATOM 646 C CA . ASP A 1 85 ? 11.438 -7.642 -15.238 1.00 69.75 85 ASP A CA 1
ATOM 647 C C . ASP A 1 85 ? 10.963 -6.614 -14.208 1.00 69.75 85 ASP A C 1
ATOM 649 O O . ASP A 1 85 ? 10.535 -5.530 -14.577 1.00 69.75 85 ASP A O 1
ATOM 653 N N . ALA A 1 86 ? 10.986 -6.962 -12.914 1.00 73.69 86 ALA A N 1
ATOM 654 C CA . ALA A 1 86 ? 10.443 -6.155 -11.826 1.00 73.69 86 ALA A CA 1
ATOM 655 C C . ALA A 1 86 ? 9.055 -5.581 -12.166 1.00 73.69 86 ALA A C 1
ATOM 657 O O . ALA A 1 86 ? 8.728 -4.469 -11.781 1.00 73.69 86 ALA A O 1
ATOM 658 N N . SER A 1 87 ? 8.234 -6.316 -12.920 1.00 83.62 87 SER A N 1
ATOM 659 C CA . SER A 1 87 ? 6.954 -5.825 -13.441 1.00 83.62 87 SER A CA 1
ATOM 660 C C . SER A 1 87 ? 5.793 -6.048 -12.487 1.00 83.62 87 SER A C 1
ATOM 662 O O . SER A 1 87 ? 4.785 -5.363 -12.606 1.00 83.62 87 SER A O 1
ATOM 664 N N . PHE A 1 88 ? 5.932 -6.973 -11.535 1.00 88.25 88 PHE A N 1
ATOM 665 C CA . PHE A 1 88 ? 4.860 -7.357 -10.626 1.00 88.25 88 PHE A CA 1
ATOM 666 C C . PHE A 1 88 ? 5.276 -7.231 -9.165 1.00 88.25 88 PHE A C 1
ATOM 668 O O . PHE A 1 88 ? 6.311 -7.771 -8.760 1.00 88.25 88 PHE A O 1
ATOM 675 N N . VAL A 1 89 ? 4.409 -6.599 -8.381 1.00 90.12 89 VAL A N 1
ATOM 676 C CA . VAL A 1 89 ? 4.390 -6.669 -6.921 1.00 90.12 89 VAL A CA 1
ATOM 677 C C . VAL A 1 89 ? 3.188 -7.504 -6.508 1.00 90.12 89 VAL A C 1
ATOM 679 O O . VAL A 1 89 ? 2.062 -7.192 -6.877 1.00 90.12 89 VAL A O 1
ATOM 682 N N . GLU A 1 90 ? 3.421 -8.568 -5.752 1.00 89.75 90 GLU A N 1
ATOM 683 C CA . GLU A 1 90 ? 2.371 -9.404 -5.186 1.00 89.75 90 GLU A CA 1
ATOM 684 C C . GLU A 1 90 ? 2.389 -9.332 -3.664 1.00 89.75 90 GLU A C 1
ATOM 686 O O . GLU A 1 90 ? 3.431 -9.438 -3.015 1.00 89.75 90 GLU A O 1
ATOM 691 N N . ILE A 1 91 ? 1.195 -9.207 -3.099 1.00 89.12 91 ILE A N 1
ATOM 692 C CA . ILE A 1 91 ? 0.931 -9.338 -1.674 1.00 89.12 91 ILE A CA 1
ATOM 693 C C . ILE A 1 91 ? -0.048 -10.496 -1.538 1.00 89.12 91 ILE A C 1
ATOM 695 O O . ILE A 1 91 ? -1.182 -10.381 -1.979 1.00 89.12 91 ILE A O 1
ATOM 699 N N . THR A 1 92 ? 0.374 -11.626 -0.978 1.00 85.94 92 THR A N 1
ATOM 700 C CA . THR A 1 92 ? -0.465 -12.837 -0.899 1.00 85.94 92 THR A CA 1
ATOM 701 C C . THR A 1 92 ? -1.401 -12.854 0.307 1.00 85.94 92 THR A C 1
ATOM 703 O O . THR A 1 92 ? -2.426 -13.525 0.273 1.00 85.94 92 THR A O 1
ATOM 706 N N . ASN A 1 93 ? -1.073 -12.108 1.361 1.00 87.50 93 ASN A N 1
ATOM 707 C CA . ASN A 1 93 ? -1.849 -12.019 2.594 1.00 87.50 93 ASN A CA 1
ATOM 708 C C . ASN A 1 93 ? -1.800 -10.578 3.103 1.00 87.50 93 ASN A C 1
ATOM 710 O O . ASN A 1 93 ? -0.918 -10.225 3.888 1.00 87.50 93 ASN A O 1
ATOM 714 N N . TYR A 1 94 ? -2.702 -9.742 2.595 1.00 87.44 94 TYR A N 1
ATOM 715 C CA . TYR A 1 94 ? -2.707 -8.318 2.889 1.00 87.44 94 TYR A CA 1
ATOM 716 C C . TYR A 1 94 ? -2.951 -8.036 4.373 1.00 87.44 94 TYR A C 1
ATOM 718 O O . TYR A 1 94 ? -3.993 -8.398 4.928 1.00 87.44 94 TYR A O 1
ATOM 726 N N . LEU A 1 95 ? -2.016 -7.332 5.010 1.00 89.50 95 LEU A N 1
ATOM 727 C CA . LEU A 1 95 ? -2.145 -6.873 6.390 1.00 89.50 95 LEU A CA 1
ATOM 728 C C . LEU A 1 95 ? -2.065 -5.343 6.435 1.00 89.50 95 LEU A C 1
ATOM 730 O O . LEU A 1 95 ? -0.994 -4.807 6.158 1.00 89.50 95 LEU A O 1
ATOM 734 N N . PRO A 1 96 ? -3.131 -4.621 6.837 1.00 87.25 96 PRO A N 1
ATOM 735 C CA . PRO A 1 96 ? -3.135 -3.158 6.841 1.00 87.25 96 PRO A CA 1
ATOM 736 C C . PRO A 1 96 ? -1.927 -2.537 7.560 1.00 87.25 96 PRO A C 1
ATOM 738 O O . PRO A 1 96 ? -1.278 -1.647 7.018 1.00 87.25 96 PRO A O 1
ATOM 741 N N . ASP A 1 97 ? -1.552 -3.060 8.727 1.00 86.56 97 ASP A N 1
ATOM 742 C CA . ASP A 1 97 ? -0.425 -2.534 9.513 1.00 86.56 97 ASP A CA 1
ATOM 743 C C . ASP A 1 97 ? 0.933 -2.710 8.816 1.00 86.56 97 ASP A C 1
ATOM 745 O O . ASP A 1 97 ? 1.862 -1.933 9.039 1.00 86.56 97 ASP A O 1
ATOM 749 N N . LYS A 1 98 ? 1.058 -3.736 7.964 1.00 88.31 98 LYS A N 1
ATOM 750 C CA . LYS A 1 98 ? 2.309 -4.087 7.288 1.00 88.31 98 LYS A CA 1
ATOM 751 C C . LYS A 1 98 ? 2.362 -3.587 5.858 1.00 88.31 98 LYS A C 1
ATOM 753 O O . LYS A 1 98 ? 3.457 -3.263 5.413 1.00 88.31 98 LYS A O 1
ATOM 758 N N . ASP A 1 99 ? 1.244 -3.530 5.144 1.00 90.12 99 ASP A N 1
ATOM 759 C CA . ASP A 1 99 ? 1.176 -3.389 3.685 1.00 90.12 99 ASP A CA 1
ATOM 760 C C . ASP A 1 99 ? 0.465 -2.105 3.227 1.00 90.12 99 ASP A C 1
ATOM 762 O O . ASP A 1 99 ? 0.616 -1.724 2.070 1.00 90.12 99 ASP A O 1
ATOM 766 N N . ASN A 1 100 ? -0.221 -1.365 4.114 1.00 88.19 100 ASN A N 1
ATOM 767 C CA . ASN A 1 100 ? -0.741 -0.036 3.766 1.00 88.19 100 ASN A CA 1
ATOM 768 C C . ASN A 1 100 ? 0.397 0.878 3.270 1.00 88.19 100 ASN A C 1
ATOM 770 O O . ASN A 1 100 ? 1.514 0.874 3.805 1.00 88.19 100 ASN A O 1
ATOM 774 N N . GLY A 1 101 ? 0.102 1.722 2.285 1.00 88.25 101 GLY A N 1
ATOM 775 C CA . GLY A 1 101 ? 1.021 2.766 1.836 1.00 88.25 101 GLY A CA 1
ATOM 776 C C . GLY A 1 101 ? 1.031 2.968 0.329 1.00 88.25 101 GLY A C 1
ATOM 777 O O . GLY A 1 101 ? 0.242 2.383 -0.407 1.00 88.25 101 GLY A O 1
ATOM 778 N N . VAL A 1 102 ? 1.938 3.832 -0.126 1.00 89.00 102 VAL A N 1
ATOM 779 C CA . VAL A 1 102 ? 2.081 4.185 -1.543 1.00 89.00 102 VAL A CA 1
ATOM 780 C C . VAL A 1 102 ? 3.121 3.285 -2.199 1.00 89.00 102 VAL A C 1
ATOM 782 O O . VAL A 1 102 ? 4.275 3.280 -1.774 1.00 89.00 102 VAL A O 1
ATOM 785 N N . TYR A 1 103 ? 2.700 2.555 -3.225 1.00 90.50 103 TYR A N 1
ATOM 786 C CA . TYR A 1 103 ? 3.508 1.717 -4.101 1.00 90.50 103 TYR A CA 1
ATOM 787 C C . TYR A 1 103 ? 3.710 2.461 -5.413 1.00 90.50 103 TYR A C 1
ATOM 789 O O . TYR A 1 103 ? 2.760 2.714 -6.150 1.00 90.50 103 TYR A O 1
ATOM 797 N N . GLU A 1 104 ? 4.948 2.823 -5.699 1.00 89.75 104 GLU A N 1
ATOM 798 C CA . GLU A 1 104 ? 5.333 3.566 -6.886 1.00 89.75 104 GLU A CA 1
ATOM 799 C C . GLU A 1 104 ? 6.173 2.673 -7.793 1.00 89.75 104 GLU A C 1
ATOM 801 O O . GLU A 1 104 ? 7.159 2.070 -7.365 1.00 89.75 104 GLU A O 1
ATOM 806 N N . CYS A 1 105 ? 5.791 2.620 -9.061 1.00 89.12 105 CYS A N 1
ATOM 807 C CA . CYS A 1 105 ? 6.629 2.105 -10.125 1.00 89.12 105 CYS A CA 1
ATOM 808 C C . CYS A 1 105 ? 7.225 3.291 -10.879 1.00 89.12 105 CYS A C 1
ATOM 810 O O . CYS A 1 105 ? 6.514 4.234 -11.231 1.00 89.12 105 CYS A O 1
ATOM 812 N N . SER A 1 106 ? 8.524 3.252 -11.152 1.00 88.75 106 SER A N 1
ATOM 813 C CA . SER A 1 106 ? 9.173 4.289 -11.950 1.00 88.75 106 SER A CA 1
ATOM 814 C C . SER A 1 106 ? 10.144 3.720 -12.976 1.00 88.75 106 SER A C 1
ATOM 816 O O . SER A 1 106 ? 10.686 2.626 -12.828 1.00 88.75 106 SER A O 1
ATOM 818 N N . ALA A 1 107 ? 10.349 4.501 -14.027 1.00 87.81 107 ALA A N 1
ATOM 819 C CA . ALA A 1 107 ? 11.351 4.330 -15.068 1.00 87.81 107 ALA A CA 1
ATOM 820 C C . ALA A 1 107 ? 12.004 5.705 -15.328 1.00 87.81 107 ALA A C 1
ATOM 822 O O . ALA A 1 107 ? 11.535 6.719 -14.802 1.00 87.81 107 ALA A O 1
ATOM 823 N N . PRO A 1 108 ? 13.097 5.799 -16.102 1.00 85.62 108 PRO A N 1
ATOM 824 C CA . PRO A 1 108 ? 13.686 7.093 -16.442 1.00 85.62 108 PRO A CA 1
ATOM 825 C C . PRO A 1 108 ? 12.651 8.050 -17.064 1.00 85.62 108 PRO A C 1
ATOM 827 O O . PRO A 1 108 ? 12.128 7.777 -18.140 1.00 85.62 108 PRO A O 1
ATOM 830 N N . GLY A 1 109 ? 12.348 9.155 -16.372 1.00 84.69 109 GLY A N 1
ATOM 831 C CA . GLY A 1 109 ? 11.395 10.184 -16.821 1.00 84.69 109 GLY A CA 1
ATOM 832 C C . GLY A 1 109 ? 9.906 9.855 -16.640 1.00 84.69 109 GLY A C 1
ATOM 833 O O . GLY A 1 109 ? 9.067 10.669 -17.020 1.00 84.69 109 GLY A O 1
ATOM 834 N N . MET A 1 110 ? 9.566 8.697 -16.063 1.00 88.31 110 MET A N 1
ATOM 835 C CA . MET A 1 110 ? 8.177 8.251 -15.920 1.00 88.31 110 MET A CA 1
ATOM 836 C C . MET A 1 110 ? 7.915 7.654 -14.537 1.00 88.31 110 MET A C 1
ATOM 838 O O . MET A 1 110 ? 8.738 6.895 -14.014 1.00 88.31 110 MET A O 1
ATOM 842 N N . SER A 1 111 ? 6.750 7.930 -13.961 1.00 88.88 111 SER A N 1
ATOM 843 C CA . SER A 1 111 ? 6.298 7.280 -12.728 1.00 88.88 111 SER A CA 1
ATOM 844 C C . SER A 1 111 ? 4.789 7.065 -12.719 1.00 88.88 111 SER A C 1
ATOM 846 O O . SER A 1 111 ? 4.040 7.706 -13.455 1.00 88.88 111 SER A O 1
ATOM 848 N N . ALA A 1 112 ? 4.349 6.106 -11.914 1.00 87.62 112 ALA A N 1
ATOM 849 C CA . ALA A 1 112 ? 2.949 5.870 -11.599 1.00 87.62 112 ALA A CA 1
ATOM 850 C C . ALA A 1 112 ? 2.861 5.244 -10.206 1.00 87.62 112 ALA A C 1
ATOM 852 O O . ALA A 1 112 ? 3.743 4.481 -9.801 1.00 87.62 112 ALA A O 1
ATOM 853 N N . SER A 1 113 ? 1.801 5.552 -9.466 1.00 88.44 113 SER A N 1
ATOM 854 C CA . SER A 1 113 ? 1.679 5.131 -8.074 1.00 88.44 113 SER A CA 1
ATOM 855 C C . SER A 1 113 ? 0.256 4.733 -7.694 1.00 88.44 113 SER A C 1
ATOM 857 O O . SER A 1 113 ? -0.727 5.367 -8.081 1.00 88.44 113 SER A O 1
ATOM 859 N N . TYR A 1 114 ? 0.170 3.680 -6.884 1.00 87.12 114 TYR A N 1
ATOM 860 C CA . TYR A 1 114 ? -1.040 3.272 -6.186 1.00 87.12 114 TYR A CA 1
ATOM 861 C C . TYR A 1 114 ? -0.880 3.442 -4.687 1.00 87.12 114 TYR A C 1
ATOM 863 O O . TYR A 1 114 ? 0.209 3.292 -4.139 1.00 87.12 114 TYR A O 1
ATOM 871 N N . ARG A 1 115 ? -1.984 3.716 -4.005 1.00 86.12 115 ARG A N 1
ATOM 872 C CA . ARG A 1 115 ? -2.073 3.699 -2.552 1.00 86.12 115 ARG A CA 1
ATOM 873 C C . ARG A 1 115 ? -2.908 2.501 -2.132 1.00 86.12 115 ARG A C 1
ATOM 875 O O . ARG A 1 115 ? -4.105 2.479 -2.381 1.00 86.12 115 ARG A O 1
ATOM 882 N N . LEU A 1 116 ? -2.284 1.530 -1.474 1.00 87.50 116 LEU A N 1
ATOM 883 C CA . LEU A 1 116 ? -3.010 0.424 -0.862 1.00 87.50 116 LEU A CA 1
ATOM 884 C C . LEU A 1 116 ? -3.528 0.838 0.506 1.00 87.50 116 LEU A C 1
ATOM 886 O O . LEU A 1 116 ? -2.782 1.402 1.321 1.00 87.50 116 LEU A O 1
ATOM 890 N N . LYS A 1 117 ? -4.796 0.527 0.758 1.00 84.38 117 LYS A N 1
ATOM 891 C CA . LYS A 1 117 ? -5.425 0.759 2.047 1.00 84.38 117 LYS A CA 1
ATOM 892 C C . LYS A 1 117 ? -6.371 -0.372 2.399 1.00 84.38 117 LYS A C 1
ATOM 894 O O . LYS A 1 117 ? -7.182 -0.800 1.582 1.00 84.38 117 LYS A O 1
ATOM 899 N N . GLY A 1 118 ? -6.282 -0.818 3.648 1.00 79.56 118 GLY A N 1
ATOM 900 C CA . GLY A 1 118 ? -7.204 -1.808 4.176 1.00 79.56 118 GLY A CA 1
ATOM 901 C C . GLY A 1 118 ? -8.630 -1.289 4.130 1.00 79.56 118 GLY A C 1
ATOM 902 O O . GLY A 1 118 ? -8.914 -0.218 4.675 1.00 79.56 118 GLY A O 1
ATOM 903 N N . GLU A 1 119 ? -9.521 -2.061 3.517 1.00 71.44 119 GLU A N 1
ATOM 904 C CA . GLU A 1 119 ? -10.951 -1.856 3.678 1.00 71.44 119 GLU A CA 1
ATOM 905 C C . GLU A 1 119 ? -11.273 -2.050 5.157 1.00 71.44 119 GLU A C 1
ATOM 907 O O . GLU A 1 119 ? -11.172 -3.146 5.718 1.00 71.44 119 GLU A O 1
ATOM 912 N N . LYS A 1 120 ? -11.607 -0.954 5.838 1.00 63.34 120 LYS A N 1
ATOM 913 C CA . LYS A 1 120 ? -12.161 -1.062 7.181 1.00 63.34 120 LYS A CA 1
ATOM 914 C C . LYS A 1 120 ? -13.499 -1.769 7.021 1.00 63.34 120 LYS A C 1
ATOM 916 O O . LYS A 1 120 ? -14.325 -1.298 6.254 1.00 63.34 120 LYS A O 1
ATOM 921 N N . LYS A 1 121 ? -13.738 -2.849 7.770 1.00 57.19 121 LYS A N 1
ATOM 922 C CA . LYS A 1 121 ? -15.064 -3.484 7.898 1.00 57.19 121 LYS A CA 1
ATOM 923 C C . LYS A 1 121 ? -16.030 -2.560 8.646 1.00 57.19 121 LYS A C 1
ATOM 925 O O . LYS A 1 121 ? -16.503 -2.871 9.735 1.00 57.19 121 LYS A O 1
ATOM 930 N N . HIS A 1 122 ? -16.251 -1.365 8.120 1.00 53.53 122 HIS A N 1
ATOM 931 C CA . HIS A 1 122 ? -17.330 -0.497 8.537 1.00 53.53 122 HIS A CA 1
ATOM 932 C C . HIS A 1 122 ? -18.570 -0.972 7.795 1.00 53.53 122 HIS A C 1
ATOM 934 O O . HIS A 1 122 ? -18.525 -1.232 6.598 1.00 53.53 122 HIS A O 1
ATOM 940 N N . ILE A 1 123 ? -19.660 -1.166 8.532 1.00 59.84 123 ILE A N 1
ATOM 941 C CA . ILE A 1 123 ? -20.959 -1.461 7.936 1.00 59.84 123 ILE A CA 1
ATOM 942 C C . ILE A 1 123 ? -21.314 -0.225 7.110 1.00 59.84 123 ILE A C 1
ATOM 944 O O . IL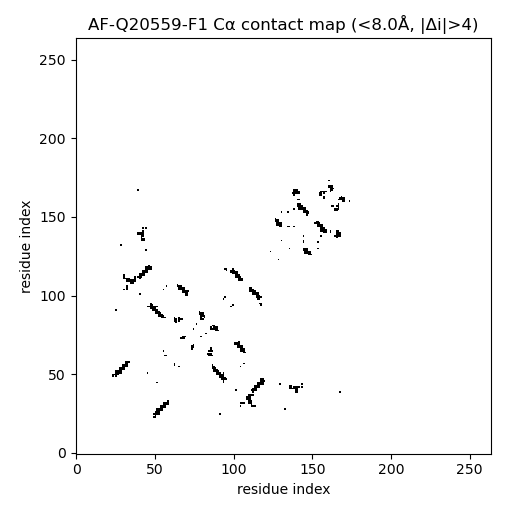E A 1 123 ? -21.551 0.842 7.678 1.00 59.84 123 ILE A O 1
ATOM 948 N N . LEU A 1 124 ? -21.261 -0.346 5.782 1.00 68.94 124 LEU A N 1
ATOM 949 C CA . LEU A 1 124 ? -21.731 0.716 4.901 1.00 68.94 124 LEU A CA 1
ATOM 950 C C . LEU A 1 124 ? -23.224 0.925 5.170 1.00 68.94 124 LEU A C 1
ATOM 952 O O . LEU A 1 124 ? -23.930 -0.057 5.431 1.00 68.94 124 LEU A O 1
ATOM 956 N N . PRO A 1 125 ? -23.724 2.172 5.114 1.00 76.06 125 PRO A N 1
ATOM 957 C CA . PRO A 1 125 ? -25.158 2.394 5.108 1.00 76.06 125 PRO A CA 1
ATOM 958 C C . PRO A 1 125 ? -25.800 1.569 3.989 1.00 76.06 125 PRO A C 1
ATOM 960 O O . PRO A 1 125 ? -25.187 1.328 2.944 1.00 76.06 125 PRO A O 1
ATOM 963 N N . GLU A 1 126 ? -27.030 1.120 4.215 1.00 80.19 126 GLU A N 1
ATOM 964 C CA . GLU A 1 126 ? -27.770 0.388 3.194 1.00 80.19 126 GLU A CA 1
ATOM 965 C C . GLU A 1 126 ? -27.834 1.212 1.902 1.00 80.19 126 GLU A C 1
ATOM 967 O O . GLU A 1 126 ? -28.038 2.426 1.928 1.00 80.19 126 GLU A O 1
ATOM 972 N N . GLY A 1 127 ? -27.600 0.551 0.769 1.00 84.69 127 GLY A N 1
ATOM 973 C CA . GLY A 1 127 ? -27.518 1.217 -0.524 1.00 84.69 127 GLY A CA 1
ATOM 974 C C . GLY A 1 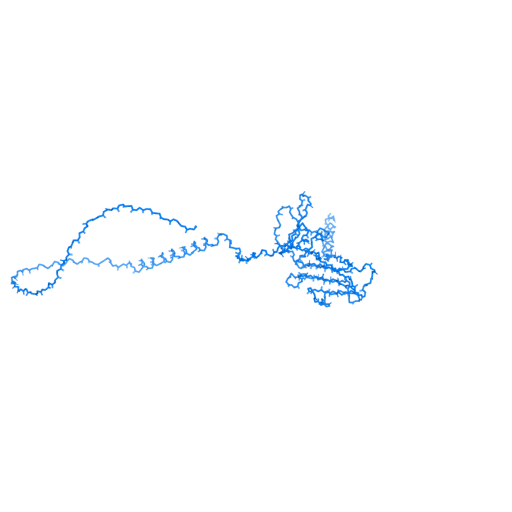127 ? -26.134 1.755 -0.878 1.00 84.69 127 GLY A C 1
ATOM 975 O O . GLY A 1 127 ? -26.013 2.347 -1.939 1.00 84.69 127 GLY A O 1
ATOM 976 N N . PHE A 1 128 ? -25.077 1.517 -0.099 1.00 85.19 128 PHE A N 1
ATOM 977 C CA . PHE A 1 128 ? -23.708 1.883 -0.486 1.00 85.19 128 PHE A CA 1
ATOM 978 C C . PHE A 1 128 ? -22.811 0.659 -0.678 1.00 85.19 128 PHE A C 1
ATOM 980 O O . PHE A 1 128 ? -22.915 -0.333 0.044 1.00 85.19 128 PHE A O 1
ATOM 987 N N . ARG A 1 129 ? -21.883 0.759 -1.632 1.00 86.31 129 ARG A N 1
ATOM 988 C CA . ARG A 1 129 ? -20.773 -0.185 -1.829 1.00 86.31 129 ARG A CA 1
ATOM 989 C C . ARG A 1 129 ? -19.450 0.562 -1.954 1.00 86.31 129 ARG A C 1
ATOM 991 O O . ARG A 1 129 ? -19.437 1.751 -2.259 1.00 86.31 129 ARG A O 1
ATOM 998 N N . TYR A 1 130 ? -18.336 -0.134 -1.765 1.00 82.62 130 TYR A N 1
ATOM 999 C CA . TYR A 1 130 ? -17.034 0.417 -2.130 1.00 82.62 130 TYR A CA 1
ATOM 1000 C C . TYR A 1 130 ? -16.902 0.544 -3.654 1.00 82.62 130 TYR A C 1
ATOM 1002 O O . TYR A 1 130 ? -17.557 -0.170 -4.424 1.00 82.62 130 TYR A O 1
ATOM 1010 N N . CYS A 1 131 ? -16.075 1.493 -4.085 1.00 84.44 131 CYS A N 1
ATOM 1011 C CA . CYS A 1 131 ? -15.698 1.629 -5.488 1.00 84.44 131 CYS A CA 1
ATOM 1012 C C . CYS A 1 131 ? -14.832 0.452 -5.942 1.00 84.44 131 CYS A C 1
ATOM 1014 O O . CYS A 1 131 ? -14.036 -0.072 -5.165 1.00 84.44 131 CYS A O 1
ATOM 1016 N N . TYR A 1 132 ? -14.925 0.090 -7.219 1.00 78.94 132 TYR A N 1
ATOM 1017 C CA . TYR A 1 132 ? -14.084 -0.943 -7.824 1.00 78.94 132 TYR A CA 1
ATOM 1018 C C . TYR A 1 132 ? -13.410 -0.430 -9.100 1.00 78.94 132 TYR A C 1
ATOM 1020 O O . TYR A 1 132 ? -13.969 0.385 -9.832 1.00 78.94 132 TYR A O 1
ATOM 1028 N N . GLY A 1 133 ? -12.198 -0.919 -9.379 1.00 75.19 133 GLY A N 1
ATOM 1029 C CA . GLY A 1 133 ? -11.489 -0.660 -10.638 1.00 75.19 133 GLY A CA 1
ATOM 1030 C C . GLY A 1 133 ? -11.354 0.830 -10.982 1.00 75.19 133 GLY A C 1
ATOM 1031 O O . GLY A 1 133 ? -10.702 1.586 -10.262 1.00 75.19 133 GLY A O 1
ATOM 1032 N N . GLU A 1 134 ? -11.965 1.238 -12.096 1.00 80.19 134 GLU A N 1
ATOM 1033 C CA . GLU A 1 134 ? -11.896 2.601 -12.647 1.00 80.19 134 GLU A CA 1
ATOM 1034 C C . GLU A 1 134 ? -12.551 3.664 -11.746 1.00 80.19 134 GLU A C 1
ATOM 1036 O O . GLU A 1 134 ? -12.078 4.801 -11.681 1.00 80.19 134 GLU A O 1
ATOM 1041 N N . GLU A 1 135 ? -13.591 3.293 -10.992 1.00 83.56 135 GLU A N 1
ATOM 1042 C CA . GLU A 1 135 ? -14.264 4.185 -10.036 1.00 83.56 135 GLU A CA 1
ATOM 1043 C C . GLU A 1 135 ? -13.278 4.641 -8.955 1.00 83.56 135 GLU A C 1
ATOM 1045 O O . GLU A 1 135 ? -13.151 5.826 -8.656 1.00 83.56 135 GLU A O 1
ATOM 1050 N N . MET A 1 136 ? -12.506 3.691 -8.421 1.00 77.31 136 MET A N 1
ATOM 1051 C CA . MET A 1 136 ? -11.484 3.958 -7.412 1.00 77.31 136 MET A CA 1
ATOM 1052 C C . MET A 1 136 ? -10.298 4.736 -8.006 1.00 77.31 136 MET A C 1
ATOM 1054 O O . MET A 1 136 ? -9.729 5.608 -7.347 1.00 77.31 136 MET A O 1
ATOM 1058 N N . ALA A 1 137 ? -9.960 4.475 -9.275 1.00 76.50 137 ALA A N 1
ATOM 1059 C CA . ALA A 1 137 ? -8.908 5.193 -9.994 1.00 76.50 137 ALA A CA 1
ATOM 1060 C C . ALA A 1 137 ? -9.183 6.682 -10.198 1.00 76.50 137 ALA A C 1
ATOM 1062 O O . ALA A 1 137 ? -8.236 7.458 -10.336 1.00 76.50 137 ALA A O 1
ATOM 1063 N N . SER A 1 138 ? -10.452 7.079 -10.138 1.00 85.88 138 SER A N 1
ATOM 1064 C CA . SER A 1 138 ? -10.874 8.473 -10.257 1.00 85.88 138 SER A CA 1
ATOM 1065 C C . SER A 1 138 ? -10.532 9.314 -9.019 1.00 85.88 138 SER A C 1
ATOM 1067 O O . SER A 1 138 ? -10.457 10.537 -9.116 1.00 85.88 138 SER A O 1
ATOM 1069 N N . CYS A 1 139 ? -10.268 8.687 -7.868 1.00 87.62 139 CYS A N 1
ATOM 1070 C CA . CYS A 1 139 ? -9.913 9.371 -6.627 1.00 87.62 139 CYS A CA 1
ATOM 1071 C C . CYS A 1 139 ? -8.385 9.428 -6.423 1.00 87.62 139 CYS A C 1
ATOM 1073 O O . CYS A 1 139 ? -7.746 8.394 -6.215 1.00 87.62 139 CYS A O 1
ATOM 1075 N N . LYS A 1 140 ? -7.785 10.630 -6.423 1.00 87.50 140 LYS A N 1
ATOM 1076 C CA . LYS A 1 140 ? -6.316 10.806 -6.322 1.00 87.50 140 LYS A CA 1
ATOM 1077 C C . LYS A 1 140 ? -5.774 10.841 -4.891 1.00 87.50 140 LYS A C 1
ATOM 1079 O O . LYS A 1 140 ? -4.722 10.276 -4.622 1.00 87.50 140 LYS A O 1
ATOM 1084 N N . HIS A 1 141 ? -6.451 11.532 -3.980 1.00 86.75 141 HIS A N 1
ATOM 1085 C CA . HIS A 1 141 ? -6.035 11.647 -2.573 1.00 86.75 141 HIS A CA 1
ATOM 1086 C C . HIS A 1 141 ? -7.209 11.367 -1.636 1.00 86.75 141 HIS A C 1
ATOM 1088 O O . HIS A 1 141 ? -7.488 12.115 -0.698 1.00 86.75 141 HIS A O 1
ATOM 1094 N N . ALA A 1 142 ? -7.955 10.306 -1.947 1.00 86.31 142 ALA A N 1
ATOM 1095 C CA . ALA A 1 142 ? -9.080 9.884 -1.134 1.00 86.31 142 ALA A CA 1
ATOM 1096 C C . ALA A 1 142 ? -8.649 8.971 0.014 1.00 86.31 142 ALA A C 1
ATOM 1098 O O . ALA A 1 142 ? -7.827 8.070 -0.147 1.00 86.31 142 ALA A O 1
ATOM 1099 N N . ASP A 1 143 ? -9.271 9.187 1.167 1.00 83.56 143 ASP A N 1
ATOM 1100 C CA . ASP A 1 143 ? -9.301 8.269 2.288 1.00 83.56 143 ASP A CA 1
ATOM 1101 C C . ASP A 1 143 ? -10.090 7.006 1.920 1.00 83.56 143 ASP A C 1
ATOM 1103 O O . ASP A 1 143 ? -9.626 5.906 2.229 1.00 83.56 143 ASP A O 1
ATOM 1107 N N . GLN A 1 144 ? -11.255 7.177 1.276 1.00 84.62 144 GLN A N 1
ATOM 1108 C CA . GLN A 1 144 ? -12.212 6.130 0.886 1.00 84.62 144 GLN A CA 1
ATOM 1109 C C . GLN A 1 144 ? -12.980 6.530 -0.384 1.00 84.62 144 GLN A C 1
ATOM 1111 O O . GLN A 1 144 ? -13.149 7.715 -0.663 1.00 84.62 144 GLN A O 1
ATOM 1116 N N . CYS A 1 145 ? -13.496 5.547 -1.121 1.00 87.44 145 CYS A N 1
ATOM 1117 C CA . CYS A 1 145 ? -14.398 5.765 -2.252 1.00 87.44 145 CYS A CA 1
ATOM 1118 C C . CYS A 1 145 ? -15.642 4.892 -2.092 1.00 87.44 145 CYS A C 1
ATOM 1120 O O . CYS A 1 145 ? -15.533 3.683 -1.860 1.00 87.44 145 CYS A O 1
ATOM 1122 N N . LEU A 1 146 ? -16.811 5.518 -2.215 1.00 88.12 146 LEU A N 1
ATOM 1123 C CA . LEU A 1 146 ? -18.116 4.882 -2.056 1.00 88.12 146 LEU A CA 1
ATOM 1124 C C . LEU A 1 146 ? -18.965 5.121 -3.299 1.00 88.12 146 LEU A C 1
ATOM 1126 O O . LEU A 1 146 ? -18.918 6.206 -3.870 1.00 88.12 146 LEU A O 1
ATOM 1130 N N . VAL A 1 147 ? -19.772 4.133 -3.669 1.00 89.31 147 VAL A N 1
ATOM 1131 C CA . VAL A 1 147 ? -20.790 4.236 -4.715 1.00 89.31 147 VAL A CA 1
ATOM 1132 C C . VAL A 1 147 ? -22.155 4.031 -4.091 1.00 89.31 147 VAL A C 1
ATOM 1134 O O . VAL A 1 147 ? -22.389 3.034 -3.402 1.00 89.31 147 VAL A O 1
ATOM 1137 N N . GLU A 1 148 ? -23.063 4.962 -4.349 1.00 90.44 148 GLU A N 1
ATOM 1138 C CA . GLU A 1 148 ? -24.468 4.796 -4.018 1.00 90.44 148 GLU A CA 1
ATOM 1139 C C . GLU A 1 148 ? -25.119 3.855 -5.048 1.00 90.44 148 GLU A C 1
ATOM 1141 O O . GLU A 1 148 ? -25.117 4.094 -6.252 1.00 90.44 148 GLU A O 1
ATOM 1146 N N . THR A 1 149 ? -25.672 2.747 -4.574 1.00 88.44 149 THR A N 1
ATOM 1147 C CA . THR A 1 149 ? -26.221 1.641 -5.374 1.00 88.44 149 THR A CA 1
ATOM 1148 C C . THR A 1 149 ? -27.507 2.039 -6.101 1.00 88.44 149 THR A C 1
ATOM 1150 O O . THR A 1 149 ? -27.830 1.452 -7.129 1.00 88.44 149 THR A O 1
ATOM 1153 N N . SER A 1 150 ? -28.240 3.036 -5.594 1.00 87.81 150 SER A N 1
ATOM 1154 C CA . SER A 1 150 ? -29.479 3.541 -6.203 1.00 87.81 150 SER A CA 1
ATOM 1155 C C . SER A 1 150 ? -29.218 4.399 -7.446 1.00 87.81 150 SER A C 1
ATOM 1157 O O . SER A 1 150 ? -29.956 4.302 -8.424 1.00 87.81 150 SER A O 1
ATOM 1159 N N . THR A 1 151 ? -28.175 5.230 -7.415 1.00 90.56 151 THR A N 1
ATOM 1160 C CA . THR A 1 151 ? -27.868 6.220 -8.459 1.00 90.56 151 THR A CA 1
ATOM 1161 C C . THR A 1 151 ? -26.680 5.819 -9.332 1.00 90.56 151 THR A C 1
ATOM 1163 O O . THR A 1 151 ? -26.539 6.326 -10.442 1.00 90.56 151 THR A O 1
ATOM 1166 N N . GLY A 1 152 ? -25.810 4.931 -8.843 1.00 87.06 152 GLY A N 1
ATOM 1167 C CA . GLY A 1 152 ? -24.501 4.656 -9.438 1.00 87.06 152 GLY A CA 1
ATOM 1168 C C . GLY A 1 152 ? -23.503 5.805 -9.257 1.00 87.06 152 GLY A C 1
ATOM 1169 O O . GLY A 1 152 ? -22.404 5.751 -9.804 1.00 87.06 152 GLY A O 1
ATOM 1170 N N . HIS A 1 153 ? -23.869 6.849 -8.508 1.00 89.06 153 HIS A N 1
ATOM 1171 C CA . HIS A 1 153 ? -23.002 7.987 -8.255 1.00 89.06 153 HIS A CA 1
ATOM 1172 C C . HIS A 1 153 ? -21.924 7.597 -7.243 1.00 89.06 153 HIS A C 1
ATOM 1174 O O . HIS A 1 153 ? -22.231 7.140 -6.138 1.00 89.06 153 HIS A O 1
ATOM 1180 N N . PHE A 1 154 ? -20.657 7.785 -7.612 1.00 89.06 154 PHE A N 1
ATOM 1181 C CA . PHE A 1 154 ? -19.536 7.560 -6.709 1.00 89.06 154 PHE A CA 1
ATOM 1182 C C . PHE A 1 154 ? -19.028 8.870 -6.106 1.00 89.06 154 PHE A C 1
ATOM 1184 O O . PHE A 1 154 ? -19.116 9.937 -6.709 1.00 89.06 154 PHE A O 1
ATOM 1191 N N . SER A 1 155 ? -18.499 8.788 -4.892 1.00 90.50 155 SER A N 1
ATOM 1192 C CA . SER A 1 155 ? -17.971 9.921 -4.141 1.00 90.50 155 SER A CA 1
ATOM 1193 C C . SER A 1 155 ? -16.642 9.555 -3.493 1.00 90.50 155 SER A C 1
ATOM 1195 O O . SER A 1 155 ? -16.546 8.541 -2.794 1.00 90.50 155 SER A O 1
ATOM 1197 N N . CYS A 1 156 ? -15.638 10.407 -3.690 1.00 90.25 156 CYS A N 1
ATOM 1198 C CA . CYS A 1 156 ? -14.348 10.311 -3.024 1.00 90.25 156 CYS A CA 1
ATOM 1199 C C . CYS A 1 156 ? -14.403 11.053 -1.678 1.00 90.25 156 CYS A C 1
ATOM 1201 O O . CYS A 1 156 ? -14.696 12.246 -1.629 1.00 90.25 156 CYS A O 1
ATOM 1203 N N . LEU A 1 157 ? -14.094 10.367 -0.580 1.00 89.00 157 LEU A N 1
ATOM 1204 C CA . LEU A 1 157 ? -13.877 10.995 0.721 1.00 89.00 157 LEU A CA 1
ATOM 1205 C C . LEU A 1 157 ? -12.408 11.400 0.816 1.00 89.00 157 LEU A C 1
ATOM 1207 O O . LEU A 1 157 ? -11.558 10.520 0.855 1.00 89.00 157 LEU A O 1
ATOM 1211 N N . CYS A 1 158 ? -12.095 12.693 0.834 1.00 88.81 158 CYS A N 1
ATOM 1212 C CA . CYS A 1 158 ? -10.711 13.164 0.755 1.00 88.81 158 CYS A CA 1
ATOM 1213 C C . CYS A 1 158 ? -9.928 13.029 2.059 1.00 88.81 158 CYS A C 1
ATOM 1215 O O . CYS A 1 158 ? -10.482 13.097 3.156 1.00 88.81 158 CYS A O 1
ATOM 1217 N N . GLU A 1 159 ? -8.617 12.848 1.926 1.00 85.94 159 GLU A N 1
ATOM 1218 C CA . GLU A 1 159 ? -7.697 12.962 3.051 1.00 85.94 159 GLU A CA 1
ATOM 1219 C C . GLU A 1 159 ? -7.594 14.409 3.542 1.00 85.94 159 GLU A C 1
ATOM 1221 O O . GLU A 1 159 ? -7.913 15.366 2.833 1.00 85.94 159 GLU A O 1
ATOM 1226 N N . VAL A 1 160 ? -7.108 14.575 4.772 1.00 86.38 160 VAL A N 1
ATOM 1227 C CA . VAL A 1 160 ? -6.871 15.897 5.359 1.00 86.38 160 VAL A CA 1
ATOM 1228 C C . VAL A 1 160 ? -5.922 16.695 4.460 1.00 86.38 160 VAL A C 1
ATOM 1230 O O . VAL A 1 160 ? -4.824 16.238 4.149 1.00 86.38 160 VAL A O 1
ATOM 1233 N N . GLY A 1 161 ? -6.346 17.895 4.060 1.00 86.12 161 GLY A N 1
ATOM 1234 C CA . GLY A 1 161 ? -5.588 18.772 3.163 1.00 86.12 161 GLY A CA 1
ATOM 1235 C C . GLY A 1 161 ? -5.911 18.609 1.674 1.00 86.12 161 GLY A C 1
ATOM 1236 O O . GLY A 1 161 ? -5.327 19.327 0.864 1.00 86.12 161 GLY A O 1
ATOM 1237 N N . TRP A 1 162 ? -6.840 17.718 1.311 1.00 89.31 162 TRP A N 1
ATOM 1238 C CA . TRP A 1 162 ? -7.320 17.535 -0.059 1.00 89.31 162 TRP A CA 1
ATOM 1239 C C . TRP A 1 162 ? -8.827 17.781 -0.165 1.00 89.31 162 TRP A C 1
ATOM 1241 O O . TRP A 1 162 ? -9.594 17.499 0.753 1.00 89.31 162 TRP A O 1
ATOM 1251 N N . THR A 1 163 ? -9.262 18.321 -1.301 1.00 90.62 163 THR A N 1
ATOM 1252 C CA . THR A 1 163 ? -10.658 18.676 -1.597 1.00 90.62 163 THR A CA 1
ATOM 1253 C C . THR A 1 163 ? -10.988 18.423 -3.067 1.00 90.62 163 THR A C 1
ATOM 1255 O O . THR A 1 163 ? -10.121 18.062 -3.866 1.00 90.62 163 THR A O 1
ATOM 1258 N N . GLY A 1 164 ? -12.258 18.618 -3.424 1.00 89.31 164 GLY A N 1
ATOM 1259 C CA . GLY A 1 164 ? -12.780 18.355 -4.761 1.00 89.31 164 GLY A CA 1
ATOM 1260 C C . GLY A 1 164 ? -13.428 16.982 -4.877 1.00 89.31 164 GLY A C 1
ATOM 1261 O O . GLY A 1 164 ? -13.216 16.109 -4.041 1.00 89.31 164 GLY A O 1
ATOM 1262 N N . ALA A 1 165 ? -14.217 16.788 -5.935 1.00 89.62 165 ALA A N 1
ATOM 1263 C CA . ALA A 1 165 ? -14.926 15.530 -6.174 1.00 89.62 165 ALA A CA 1
ATOM 1264 C C . ALA A 1 165 ? -13.972 14.334 -6.358 1.00 89.62 165 ALA A C 1
ATOM 1266 O O . ALA A 1 165 ? -14.332 13.216 -6.010 1.00 89.62 165 ALA A O 1
ATOM 1267 N N . ALA A 1 166 ? -12.759 14.586 -6.864 1.00 90.00 166 ALA A N 1
ATOM 1268 C CA . ALA A 1 166 ? -11.710 13.594 -7.108 1.00 90.00 166 ALA A CA 1
ATOM 1269 C C . ALA A 1 166 ? -10.538 13.668 -6.103 1.00 90.00 166 ALA A C 1
ATOM 1271 O O . ALA A 1 166 ? -9.542 12.953 -6.256 1.00 90.00 166 ALA A O 1
ATOM 1272 N N . CYS A 1 167 ? -10.631 14.525 -5.078 1.00 90.88 167 CYS A N 1
ATOM 1273 C CA . CYS A 1 167 ? -9.548 14.800 -4.124 1.00 90.88 167 CYS A CA 1
ATOM 1274 C C . CYS A 1 167 ? -8.240 15.234 -4.805 1.00 90.88 167 CYS A C 1
ATOM 1276 O O . CYS A 1 167 ? -7.153 14.748 -4.493 1.00 90.88 167 CYS A O 1
ATOM 1278 N N . ASP A 1 168 ? -8.353 16.110 -5.795 1.00 90.31 168 ASP A N 1
ATOM 1279 C CA . ASP A 1 168 ? -7.260 16.581 -6.640 1.00 90.31 168 ASP A CA 1
ATOM 1280 C C . ASP A 1 168 ? -6.868 18.040 -6.371 1.00 90.31 168 ASP A C 1
ATOM 1282 O O . ASP A 1 168 ? -5.854 18.499 -6.895 1.00 90.31 168 ASP A O 1
ATOM 1286 N N . MET A 1 169 ? -7.618 18.744 -5.518 1.00 88.88 169 MET A N 1
ATOM 1287 C CA . MET A 1 169 ? -7.327 20.114 -5.102 1.00 88.88 169 MET A CA 1
ATOM 1288 C C . MET A 1 169 ? -6.732 20.142 -3.694 1.00 88.88 169 MET A C 1
ATOM 1290 O O . MET A 1 169 ? -7.257 19.509 -2.779 1.00 88.88 169 MET A O 1
ATOM 1294 N N . ILE A 1 170 ? -5.660 20.908 -3.502 1.00 85.81 170 ILE A N 1
ATOM 1295 C CA . ILE A 1 170 ? -5.074 21.149 -2.179 1.00 85.81 170 ILE A CA 1
ATOM 1296 C C . ILE A 1 170 ? -5.981 22.122 -1.418 1.00 85.81 170 ILE A C 1
ATOM 1298 O O . ILE A 1 170 ? -6.412 23.132 -1.970 1.00 85.81 170 ILE A O 1
ATOM 1302 N N . SER A 1 171 ? -6.262 21.839 -0.148 1.00 81.94 171 SER A N 1
ATOM 1303 C CA . SER A 1 171 ? -6.924 22.792 0.742 1.00 81.94 171 SER A CA 1
ATOM 1304 C C . SER A 1 171 ? -6.010 24.000 0.988 1.00 81.94 171 SER A C 1
ATOM 1306 O O . SER A 1 171 ? -5.034 23.905 1.732 1.00 81.94 171 SER A O 1
ATOM 1308 N N . GLU A 1 172 ? -6.301 25.145 0.379 1.00 73.19 172 GLU A N 1
ATOM 1309 C CA . GLU A 1 172 ? -5.657 26.417 0.730 1.00 73.19 172 GLU A CA 1
ATOM 1310 C C . GLU A 1 172 ? -6.152 26.918 2.104 1.00 73.19 172 GLU A C 1
ATOM 1312 O O . GLU A 1 172 ? -7.348 26.822 2.385 1.00 73.19 172 GLU A O 1
ATOM 1317 N N . PRO A 1 173 ? -5.321 27.645 2.880 1.00 62.38 173 PRO A N 1
ATOM 1318 C CA . PRO A 1 173 ? -4.208 27.214 3.749 1.00 62.38 173 PRO A CA 1
ATOM 1319 C C . PRO A 1 173 ? -4.693 26.370 4.956 1.00 62.38 173 PRO A C 1
ATOM 1321 O O . PRO A 1 173 ? -5.900 26.212 5.136 1.00 62.38 173 PRO A O 1
ATOM 1324 N N . PRO A 1 174 ? -3.812 25.839 5.840 1.00 53.03 174 PRO A N 1
ATOM 1325 C CA . PRO A 1 174 ? -4.261 24.978 6.921 1.00 53.03 174 PRO A CA 1
ATOM 1326 C C . PRO A 1 174 ? -5.085 25.826 7.884 1.00 53.03 174 PRO A C 1
ATOM 1328 O O . PRO A 1 174 ? -4.538 26.601 8.673 1.00 53.03 174 PRO A O 1
ATOM 1331 N N . VAL A 1 175 ? -6.406 25.653 7.885 1.00 48.41 175 VAL A N 1
ATOM 1332 C CA . VAL A 1 175 ? -7.125 25.839 9.136 1.00 48.41 175 VAL A CA 1
ATOM 1333 C C . VAL A 1 175 ? -6.415 24.880 10.080 1.00 48.41 175 VAL A C 1
ATOM 1335 O O . VAL A 1 175 ? -6.509 23.663 9.920 1.00 48.41 175 VAL A O 1
ATOM 1338 N N . ARG A 1 176 ? -5.631 25.424 11.020 1.00 45.91 176 ARG A N 1
ATOM 1339 C CA . ARG A 1 176 ? -5.330 24.733 12.268 1.00 45.91 176 ARG A CA 1
ATOM 1340 C C . ARG A 1 176 ? -6.682 24.503 12.929 1.00 45.91 176 ARG A C 1
ATOM 1342 O O . ARG A 1 176 ? -7.080 25.210 13.844 1.00 45.91 176 ARG A O 1
ATOM 1349 N N . VAL A 1 177 ? -7.420 23.521 12.438 1.00 51.94 177 VAL A N 1
ATOM 1350 C CA . VAL A 1 177 ? -8.156 22.672 13.335 1.00 51.94 177 VAL A CA 1
ATOM 1351 C C . VAL A 1 177 ? -7.036 21.948 14.043 1.00 51.94 177 VAL A C 1
ATOM 1353 O O . VAL A 1 177 ? -6.518 20.943 13.561 1.00 51.94 177 VAL A O 1
ATOM 1356 N N . ASP A 1 178 ? -6.594 22.524 15.162 1.00 45.03 178 ASP A N 1
ATOM 1357 C CA . ASP A 1 178 ? -6.139 21.682 16.245 1.00 45.03 178 ASP A CA 1
ATOM 1358 C C . ASP A 1 178 ? -7.266 20.669 16.383 1.00 45.03 178 ASP A C 1
ATOM 1360 O O . ASP A 1 178 ? -8.359 20.980 16.865 1.00 45.03 178 ASP A O 1
ATOM 1364 N N . SER A 1 179 ? -7.055 19.481 15.821 1.00 47.84 179 SER A N 1
ATOM 1365 C CA . SER A 1 179 ? -7.857 18.337 16.157 1.00 47.84 179 SER A CA 1
ATOM 1366 C C . SER A 1 179 ? -7.538 18.133 17.623 1.00 47.84 179 SER A C 1
ATOM 1368 O O . SER A 1 179 ? -6.616 17.403 17.989 1.00 47.84 179 SER A O 1
ATOM 1370 N N . VAL A 1 180 ? -8.291 18.824 18.475 1.00 44.25 180 VAL A N 1
ATOM 1371 C CA . VAL A 1 180 ? -8.707 18.266 19.736 1.00 44.25 180 VAL A CA 1
ATOM 1372 C C . VAL A 1 180 ? -9.352 16.959 19.311 1.00 44.25 180 VAL A C 1
ATOM 1374 O O . VAL A 1 180 ? -10.521 16.899 18.943 1.00 44.25 180 VAL A O 1
ATOM 1377 N N . VAL A 1 181 ? -8.529 15.913 19.250 1.00 44.88 181 VAL A N 1
ATOM 1378 C CA . VAL A 1 181 ? -8.977 14.537 19.287 1.00 44.88 181 VAL A CA 1
ATOM 1379 C C . VAL A 1 181 ? -9.556 14.414 20.686 1.00 44.88 181 VAL A C 1
ATOM 1381 O O . VAL A 1 181 ? -8.923 13.912 21.608 1.00 44.88 181 VAL A O 1
ATOM 1384 N N . THR A 1 182 ? -10.750 14.966 20.881 1.00 45.59 182 THR A N 1
ATOM 1385 C CA . THR A 1 182 ? -11.660 14.412 21.853 1.00 45.59 182 THR A CA 1
ATOM 1386 C C . THR A 1 182 ? -11.888 13.003 21.323 1.00 45.59 182 THR A C 1
ATOM 1388 O O . THR A 1 182 ? -12.452 12.850 20.234 1.00 45.59 182 THR A O 1
ATOM 1391 N N . PRO A 1 183 ? -11.392 11.950 22.003 1.00 53.38 183 PRO A N 1
ATOM 1392 C CA . PRO A 1 183 ? -11.826 10.602 21.665 1.00 53.38 183 PRO A CA 1
ATOM 1393 C C . PRO A 1 183 ? -13.359 10.619 21.639 1.00 53.38 183 PRO A C 1
ATOM 1395 O O . PRO A 1 183 ? -13.939 11.416 22.384 1.00 53.38 183 PRO A O 1
ATOM 1398 N N . PRO A 1 184 ? -14.028 9.807 20.802 1.00 52.56 184 PRO A N 1
ATOM 1399 C CA . PRO A 1 184 ? -15.481 9.744 20.797 1.00 52.56 184 PRO A CA 1
ATOM 1400 C C . PRO A 1 184 ? -15.949 9.407 22.214 1.00 52.56 184 PRO A C 1
ATOM 1402 O O . PRO A 1 184 ? -15.954 8.255 22.642 1.00 52.56 184 PRO A O 1
ATOM 1405 N N . VAL A 1 185 ? -16.302 10.437 22.978 1.00 49.31 185 VAL A N 1
ATOM 1406 C CA . VAL A 1 185 ? -16.990 10.296 24.244 1.00 49.31 185 VAL A CA 1
ATOM 1407 C C . VAL A 1 185 ? -18.404 9.986 23.829 1.00 49.31 185 VAL A C 1
ATOM 1409 O O . VAL A 1 185 ? -19.193 10.876 23.521 1.00 49.31 185 VAL A O 1
ATOM 1412 N N . CYS A 1 186 ? -18.699 8.691 23.733 1.00 48.88 186 CYS A N 1
ATOM 1413 C CA . CYS A 1 186 ? -20.062 8.214 23.629 1.00 48.88 186 CYS A CA 1
ATOM 1414 C C . CYS A 1 186 ? -20.879 8.989 24.669 1.00 48.88 186 CYS A C 1
ATOM 1416 O O . CYS A 1 186 ? -20.582 8.898 25.862 1.00 48.88 186 CYS A O 1
ATOM 1418 N N . ALA A 1 187 ? -21.866 9.773 24.228 1.00 58.44 187 ALA A N 1
ATOM 1419 C CA . ALA A 1 187 ? -22.586 10.744 25.061 1.00 58.44 187 ALA A CA 1
ATOM 1420 C C . ALA A 1 187 ? -23.252 10.133 26.317 1.00 58.44 187 ALA A C 1
ATOM 1422 O O . ALA A 1 187 ? -23.704 10.852 27.202 1.00 58.44 187 ALA A O 1
ATOM 1423 N N . TYR A 1 188 ? -23.279 8.802 26.424 1.00 65.56 188 TYR A N 1
ATOM 1424 C CA . TYR A 1 188 ? -23.805 8.056 27.560 1.00 65.56 188 TYR A CA 1
ATOM 1425 C C . TYR A 1 188 ? -22.778 7.747 28.668 1.00 65.56 188 TYR A C 1
ATOM 1427 O O . TYR A 1 188 ? -23.183 7.375 29.769 1.00 65.56 188 TYR A O 1
ATOM 1435 N N . TRP A 1 189 ? -21.468 7.873 28.430 1.00 59.78 189 TRP A N 1
ATOM 1436 C CA . TRP A 1 189 ? -20.455 7.431 29.402 1.00 59.78 189 TRP A CA 1
ATOM 1437 C C . TRP A 1 189 ? -20.439 8.256 30.700 1.00 59.78 189 TRP A C 1
ATOM 1439 O O . TRP A 1 189 ? -20.465 7.651 31.774 1.00 59.78 189 TRP A O 1
ATOM 1449 N N . PRO A 1 190 ? -20.472 9.604 30.666 1.00 69.88 190 PRO A N 1
ATOM 1450 C CA . PRO A 1 190 ? -20.497 10.389 31.901 1.00 69.88 190 PRO A CA 1
ATOM 1451 C C . PRO A 1 190 ? -21.759 10.143 32.765 1.00 69.88 190 PRO A C 1
ATOM 1453 O O . PRO A 1 190 ? -21.618 9.965 33.978 1.00 69.88 190 PRO A O 1
ATOM 1456 N N . PRO A 1 191 ? -22.984 10.028 32.204 1.00 80.06 191 PRO A N 1
ATOM 1457 C CA . PRO A 1 191 ? -24.171 9.662 32.987 1.00 80.06 191 PRO A CA 1
ATOM 1458 C C . PRO A 1 191 ? -24.162 8.225 33.537 1.00 80.06 191 PRO A C 1
ATOM 1460 O O . PRO A 1 191 ? -24.593 7.996 34.664 1.00 80.06 191 PRO A O 1
ATOM 1463 N N . VAL A 1 192 ? -23.659 7.241 32.782 1.00 79.88 192 VAL A N 1
ATOM 1464 C CA . VAL A 1 192 ? -23.645 5.839 33.244 1.00 79.88 192 VAL A CA 1
ATOM 1465 C C . VAL A 1 192 ? -22.615 5.627 34.352 1.00 79.88 192 VAL A C 1
ATOM 1467 O O . VAL A 1 192 ? -22.910 4.962 35.345 1.00 79.88 192 VAL A O 1
ATOM 1470 N N . VAL A 1 193 ? -21.429 6.231 34.235 1.00 80.00 193 VAL A N 1
ATOM 1471 C CA . VAL A 1 193 ? -20.401 6.148 35.282 1.00 80.00 193 VAL A CA 1
ATOM 1472 C C . VAL A 1 193 ? -20.868 6.845 36.561 1.00 80.00 193 VAL A C 1
ATOM 1474 O O . VAL A 1 193 ? -20.705 6.288 37.646 1.00 80.00 193 VAL A O 1
ATOM 1477 N N . THR A 1 194 ? -21.512 8.014 36.465 1.00 85.88 194 THR A N 1
ATOM 1478 C CA . THR A 1 194 ? -22.051 8.705 37.652 1.00 85.88 194 THR A CA 1
ATOM 1479 C C . THR A 1 194 ? -23.171 7.908 38.324 1.00 85.88 194 THR A C 1
ATOM 1481 O O . THR A 1 194 ? -23.190 7.808 39.552 1.00 85.88 194 THR A O 1
ATOM 1484 N N . LEU A 1 195 ? -24.046 7.258 37.549 1.00 89.31 195 LEU A N 1
ATOM 1485 C CA . LEU A 1 195 ? -25.101 6.391 38.074 1.00 89.31 195 LEU A CA 1
ATOM 1486 C C . LEU A 1 195 ? -24.541 5.135 38.764 1.00 89.31 195 LEU A C 1
ATOM 1488 O O . LEU A 1 195 ? -24.995 4.788 39.854 1.00 89.31 195 LEU A O 1
ATOM 1492 N N . LEU A 1 196 ? -23.517 4.488 38.197 1.00 86.38 196 LEU A N 1
ATOM 1493 C CA . LEU A 1 196 ? -22.850 3.345 38.836 1.00 86.38 196 LEU A CA 1
ATOM 1494 C C . LEU A 1 196 ? -22.168 3.740 40.153 1.00 86.38 196 LEU A C 1
ATOM 1496 O O . LEU A 1 196 ? -22.328 3.043 41.155 1.00 86.38 196 LEU A O 1
ATOM 1500 N N . VAL A 1 197 ? -21.462 4.875 40.185 1.00 90.62 197 VAL A N 1
ATOM 1501 C CA . VAL A 1 197 ? -20.842 5.398 41.415 1.00 90.62 197 VAL A CA 1
ATOM 1502 C C . VAL A 1 197 ? -21.903 5.710 42.475 1.00 90.62 197 VAL A C 1
ATOM 1504 O O . VAL A 1 197 ? -21.732 5.346 43.638 1.00 90.62 197 VAL A O 1
ATOM 1507 N N . PHE A 1 198 ? -23.030 6.312 42.087 1.00 93.88 198 PHE A N 1
ATOM 1508 C CA . PHE A 1 198 ? -24.143 6.599 42.995 1.00 93.88 198 PHE A CA 1
ATOM 1509 C C . PHE A 1 198 ? -24.756 5.323 43.595 1.00 93.88 198 PHE A C 1
ATOM 1511 O O . PHE A 1 198 ? -24.972 5.255 44.807 1.00 93.88 198 PHE A O 1
ATOM 1518 N N . ILE A 1 199 ? -24.960 4.279 42.782 1.00 93.81 199 ILE A N 1
ATOM 1519 C CA . ILE A 1 199 ? -25.440 2.970 43.254 1.00 93.81 199 ILE A CA 1
ATOM 1520 C C . ILE A 1 199 ? -24.447 2.354 44.247 1.00 93.81 199 ILE A C 1
ATOM 1522 O O . ILE A 1 199 ? -24.864 1.883 45.305 1.00 93.81 199 ILE A O 1
ATOM 1526 N N . VAL A 1 200 ? -23.140 2.393 43.960 1.00 90.62 200 VAL A N 1
ATOM 1527 C CA . VAL A 1 200 ? -22.105 1.877 44.875 1.00 90.62 200 VAL A CA 1
ATOM 1528 C C . VAL A 1 200 ? -22.128 2.620 46.214 1.00 90.62 200 VAL A C 1
ATOM 1530 O O . VAL A 1 200 ? -22.077 1.976 47.261 1.00 90.62 200 VAL A O 1
ATOM 1533 N N . ILE A 1 201 ? -22.277 3.950 46.214 1.00 94.94 201 ILE A N 1
ATOM 1534 C CA . ILE A 1 201 ? -22.392 4.748 47.446 1.00 94.94 201 ILE A CA 1
ATOM 1535 C C . ILE A 1 201 ? -23.634 4.339 48.252 1.00 94.94 201 ILE A C 1
ATOM 1537 O O . ILE A 1 201 ? -23.525 4.121 49.458 1.00 94.94 201 ILE A O 1
ATOM 1541 N N . ILE A 1 202 ? -24.797 4.176 47.609 1.00 95.62 202 ILE A N 1
ATOM 1542 C CA . ILE A 1 202 ? -26.025 3.724 48.286 1.00 95.62 202 ILE A CA 1
ATOM 1543 C C . ILE A 1 202 ? -25.840 2.332 48.893 1.00 95.62 202 ILE A C 1
ATOM 1545 O O . ILE A 1 202 ? -26.214 2.119 50.046 1.00 95.62 202 ILE A O 1
ATOM 1549 N N . VAL A 1 203 ? -25.245 1.391 48.155 1.00 91.38 203 VAL A N 1
ATOM 1550 C CA . VAL A 1 203 ? -24.990 0.027 48.646 1.00 91.38 203 VAL A CA 1
ATOM 1551 C C . VAL A 1 203 ? -24.033 0.045 49.838 1.00 91.38 203 VAL A C 1
ATOM 1553 O O . VAL A 1 203 ? -24.288 -0.640 50.827 1.00 91.38 203 VAL A O 1
ATOM 1556 N N . LEU A 1 204 ? -22.973 0.858 49.798 1.00 92.44 204 LEU A N 1
ATOM 1557 C CA . LEU A 1 204 ? -22.047 1.019 50.922 1.00 92.44 204 LEU A CA 1
ATOM 1558 C C . LEU A 1 204 ? -22.732 1.641 52.144 1.00 92.44 204 LEU A C 1
ATOM 1560 O O . LEU A 1 204 ? -22.542 1.150 53.254 1.00 92.44 204 LEU A O 1
ATOM 1564 N N . LEU A 1 205 ? -23.567 2.667 51.961 1.00 94.00 205 LEU A N 1
ATOM 1565 C CA . LEU A 1 205 ? -24.349 3.262 53.049 1.00 94.00 205 LEU A CA 1
ATOM 1566 C C . LEU A 1 205 ? -25.341 2.258 53.642 1.00 94.00 205 LEU A C 1
ATOM 1568 O O . LEU A 1 205 ? -25.400 2.111 54.860 1.00 94.00 205 LEU A O 1
ATOM 1572 N N . ALA A 1 206 ? -26.071 1.519 52.805 1.00 90.00 206 ALA A N 1
ATOM 1573 C CA . ALA A 1 206 ? -26.989 0.473 53.246 1.00 90.00 206 ALA A CA 1
ATOM 1574 C C . ALA A 1 206 ? -26.253 -0.649 53.993 1.00 90.00 206 ALA A C 1
ATOM 1576 O O . ALA A 1 206 ? -26.720 -1.099 55.037 1.00 90.00 206 ALA A O 1
ATOM 1577 N N . TYR A 1 207 ? -25.075 -1.056 53.515 1.00 89.31 207 TYR A N 1
ATOM 1578 C CA . TYR A 1 207 ? -24.221 -2.036 54.182 1.00 89.31 207 TYR A CA 1
ATOM 1579 C C . TYR A 1 207 ? -23.697 -1.525 55.531 1.00 89.31 207 TYR A C 1
ATOM 1581 O O . TYR A 1 207 ? -23.740 -2.256 56.521 1.00 89.31 207 TYR A O 1
ATOM 1589 N N . CYS A 1 208 ? -23.266 -0.262 55.608 1.00 89.94 208 CYS A N 1
ATOM 1590 C CA . CYS A 1 208 ? -22.884 0.388 56.859 1.00 89.94 208 CYS A CA 1
ATOM 1591 C C . CYS A 1 208 ? -24.063 0.425 57.836 1.00 89.94 208 CYS A C 1
ATOM 1593 O O . CYS A 1 208 ? -23.914 -0.012 58.974 1.00 89.94 208 CYS A O 1
ATOM 1595 N N . LEU A 1 209 ? -25.248 0.861 57.399 1.00 87.19 209 LEU A N 1
ATOM 1596 C CA . LEU A 1 209 ? -26.460 0.884 58.221 1.00 87.19 209 LEU A CA 1
ATOM 1597 C C . LEU A 1 209 ? -26.878 -0.520 58.668 1.00 87.19 209 LEU A C 1
ATOM 1599 O O . LEU A 1 209 ? -27.257 -0.698 59.823 1.00 87.19 209 LEU A O 1
ATOM 1603 N N . TYR A 1 210 ? -26.758 -1.527 57.801 1.00 82.62 210 TYR A N 1
ATOM 1604 C CA . TYR A 1 210 ? -26.996 -2.924 58.151 1.00 82.62 210 TYR A CA 1
ATOM 1605 C C . TYR A 1 210 ? -26.006 -3.397 59.220 1.00 82.62 210 TYR A C 1
ATOM 1607 O O . TYR A 1 210 ? -26.423 -3.901 60.256 1.00 82.62 210 TYR A O 1
ATOM 1615 N N . LYS A 1 211 ? -24.702 -3.155 59.043 1.00 78.19 211 LYS A N 1
ATOM 1616 C CA . LYS A 1 211 ? -23.669 -3.468 60.045 1.00 78.19 211 LYS A CA 1
ATOM 1617 C C . LYS A 1 211 ? -23.878 -2.715 61.361 1.00 78.19 211 LYS A C 1
ATOM 1619 O O . LYS A 1 211 ? -23.689 -3.319 62.410 1.00 78.19 211 LYS A O 1
ATOM 1624 N N . PHE A 1 212 ? -24.291 -1.448 61.340 1.00 72.88 212 PHE A N 1
ATOM 1625 C CA . PHE A 1 212 ? -24.601 -0.674 62.549 1.00 72.88 212 PHE A CA 1
ATOM 1626 C C . PHE A 1 212 ? -25.880 -1.163 63.238 1.00 72.88 212 PHE A C 1
ATOM 1628 O O . PHE A 1 212 ? -25.915 -1.231 64.463 1.00 72.88 212 PHE A O 1
ATOM 1635 N N . LYS A 1 213 ? -26.905 -1.569 62.479 1.00 63.59 213 LYS A N 1
ATOM 1636 C CA . LYS A 1 213 ? -28.158 -2.117 63.018 1.00 63.59 213 LYS A CA 1
ATOM 1637 C C . LYS A 1 213 ? -27.979 -3.535 63.569 1.00 63.59 213 LYS A C 1
ATOM 1639 O O . LYS A 1 213 ? -28.536 -3.854 64.611 1.00 63.59 213 LYS A O 1
ATOM 1644 N N . VAL A 1 214 ? -27.137 -4.352 62.936 1.00 54.53 214 VAL A N 1
ATOM 1645 C CA . VAL A 1 214 ? -26.752 -5.693 63.414 1.00 54.53 214 VAL A CA 1
ATOM 1646 C C . VAL A 1 214 ? -25.756 -5.621 64.580 1.00 54.53 214 VAL A C 1
ATOM 1648 O O . VAL A 1 214 ? -25.690 -6.548 65.380 1.00 54.53 214 VAL A O 1
ATOM 1651 N N . ARG A 1 215 ? -25.029 -4.506 64.746 1.00 49.84 215 ARG A N 1
ATOM 1652 C CA . ARG A 1 215 ? -24.166 -4.248 65.913 1.00 49.84 215 ARG A CA 1
ATOM 1653 C C . ARG A 1 215 ? -24.885 -3.524 67.065 1.00 49.84 215 ARG A C 1
ATOM 1655 O O . ARG A 1 215 ? -24.270 -3.347 68.108 1.00 49.84 215 ARG A O 1
ATOM 1662 N N . ASN A 1 216 ? -26.166 -3.170 66.900 1.00 47.16 216 ASN A N 1
ATOM 1663 C CA . ASN A 1 216 ? -27.029 -2.586 67.938 1.00 47.16 216 ASN A CA 1
ATOM 1664 C C . ASN A 1 216 ? -28.409 -3.277 68.114 1.00 47.16 216 ASN A C 1
ATOM 1666 O O . ASN A 1 216 ? -29.432 -2.594 68.198 1.00 47.16 216 ASN A O 1
ATOM 1670 N N . PRO A 1 217 ? -28.508 -4.609 68.257 1.00 45.34 217 PRO A N 1
ATOM 1671 C CA . PRO A 1 217 ? -29.513 -5.197 69.128 1.00 45.34 217 PRO A CA 1
ATOM 1672 C C . PRO A 1 217 ? -28.910 -5.258 70.544 1.00 45.34 217 PRO A C 1
ATOM 1674 O O . PRO A 1 217 ? -27.835 -5.814 70.706 1.00 45.34 217 PRO A O 1
ATOM 1677 N N . HIS A 1 218 ? -29.587 -4.703 71.557 1.00 44.28 218 HIS A N 1
ATOM 1678 C CA . HIS A 1 218 ? -29.214 -4.677 72.993 1.00 44.28 218 HIS A CA 1
ATOM 1679 C C . HIS A 1 218 ? -28.553 -3.397 73.544 1.00 44.28 218 HIS A C 1
ATOM 1681 O O . HIS A 1 218 ? -27.414 -3.417 73.993 1.00 44.28 218 HIS A O 1
ATOM 1687 N N . HIS A 1 219 ? -29.333 -2.318 73.686 1.00 42.97 219 HIS A N 1
ATOM 1688 C CA . HIS A 1 219 ? -29.311 -1.553 74.947 1.00 42.97 219 HIS A CA 1
ATOM 1689 C C . HIS A 1 219 ? -30.652 -0.842 75.234 1.00 42.97 219 HIS A C 1
ATOM 1691 O O . HIS A 1 219 ? -30.721 0.365 75.426 1.00 42.97 219 HIS A O 1
ATOM 1697 N N . TYR A 1 220 ? -31.742 -1.617 75.280 1.00 35.41 220 TYR A N 1
ATOM 1698 C CA . TYR A 1 220 ? -32.973 -1.254 75.999 1.00 35.41 220 TYR A CA 1
ATOM 1699 C C . TYR A 1 220 ? -33.045 -2.136 77.257 1.00 35.41 220 TYR A C 1
ATOM 1701 O O . TYR A 1 220 ? -33.459 -3.288 77.201 1.00 35.41 220 TYR A O 1
ATOM 1709 N N . SER A 1 221 ? -32.514 -1.641 78.373 1.00 37.81 221 SER A N 1
ATOM 1710 C CA . SER A 1 221 ? -32.508 -2.258 79.715 1.00 37.81 221 SER A CA 1
ATOM 1711 C C . SER A 1 221 ? -31.788 -1.241 80.604 1.00 37.81 221 SER A C 1
ATOM 1713 O O . SER A 1 221 ? -30.669 -0.872 80.279 1.00 37.81 221 SER A O 1
ATOM 1715 N N . LYS A 1 222 ? -32.303 -0.683 81.693 1.00 39.38 222 LYS A N 1
ATOM 1716 C CA . LYS A 1 222 ? -33.368 -1.049 82.620 1.00 39.38 222 LYS A CA 1
ATOM 1717 C C . LYS A 1 222 ? -33.795 0.244 83.322 1.00 39.38 222 LYS A C 1
ATOM 1719 O O . LYS A 1 222 ? -32.979 1.137 83.531 1.00 39.38 222 LYS A O 1
ATOM 1724 N N . TYR A 1 223 ? -35.054 0.285 83.736 1.00 35.75 223 TYR A N 1
ATOM 1725 C CA . TYR A 1 223 ? -35.547 1.125 84.820 1.00 35.75 223 TYR A CA 1
ATOM 1726 C C . TYR A 1 223 ? -34.531 1.194 85.976 1.00 35.75 223 TYR A C 1
ATOM 1728 O O . TYR A 1 223 ? -34.158 0.157 86.519 1.00 35.75 223 TYR A O 1
ATOM 1736 N N . SER A 1 224 ? -34.120 2.398 86.374 1.00 39.84 224 SER A N 1
ATOM 1737 C CA . SER A 1 224 ? -33.563 2.643 87.708 1.00 39.84 224 SER A CA 1
ATOM 1738 C C . SER A 1 224 ? -34.376 3.751 88.355 1.00 39.84 224 SER A C 1
ATOM 1740 O O . SER A 1 224 ? -34.008 4.922 88.352 1.00 39.84 224 SER A O 1
ATOM 1742 N N . THR A 1 225 ? -35.536 3.357 88.870 1.00 36.78 225 THR A N 1
ATOM 1743 C CA . THR A 1 225 ? -36.301 4.137 89.835 1.00 36.78 225 THR A CA 1
ATOM 1744 C C . THR A 1 225 ? -35.539 4.078 91.155 1.00 36.78 225 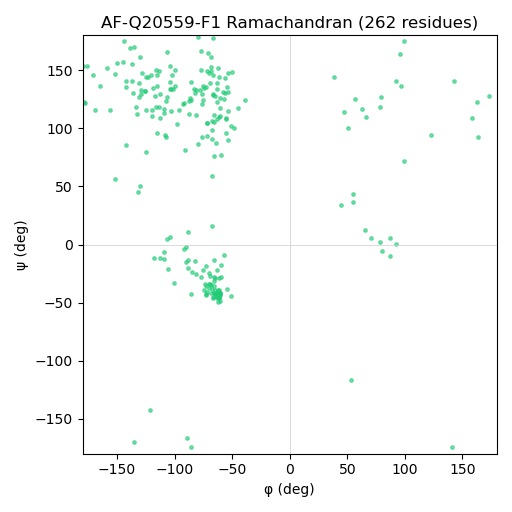THR A C 1
ATOM 1746 O O . THR A 1 225 ? -35.681 3.124 91.914 1.00 36.78 225 THR A O 1
ATOM 1749 N N . THR A 1 226 ? -34.683 5.062 91.420 1.00 43.66 226 THR A N 1
ATOM 1750 C CA . THR A 1 226 ? -34.012 5.191 92.718 1.00 43.66 226 THR A CA 1
ATOM 1751 C C . THR A 1 226 ? -34.867 6.080 93.618 1.00 43.66 226 THR A C 1
ATOM 1753 O O . THR A 1 226 ? -34.644 7.280 93.745 1.00 43.66 226 THR A O 1
ATOM 1756 N N . THR A 1 227 ? -35.899 5.492 94.221 1.00 36.91 227 THR A N 1
ATOM 1757 C CA . THR A 1 227 ? -36.573 6.049 95.398 1.00 36.91 227 THR A CA 1
ATOM 1758 C C . THR A 1 227 ? -35.649 5.897 96.603 1.00 36.91 227 THR A C 1
ATOM 1760 O O . THR A 1 227 ? -35.516 4.799 97.137 1.00 36.91 227 THR A O 1
ATOM 1763 N N . ILE A 1 228 ? -35.024 6.990 97.045 1.00 46.38 228 ILE A N 1
ATOM 1764 C CA . ILE A 1 228 ? -34.463 7.101 98.396 1.00 46.38 228 ILE A CA 1
ATOM 1765 C C . ILE A 1 228 ? -35.250 8.191 99.123 1.00 46.38 228 ILE A C 1
ATOM 1767 O O . ILE A 1 228 ? -35.000 9.385 98.984 1.00 46.38 228 ILE A O 1
ATOM 1771 N N . ASN A 1 229 ? -36.247 7.726 99.874 1.00 38.12 229 ASN A N 1
ATOM 1772 C CA . ASN A 1 229 ? -36.806 8.407 101.033 1.00 38.12 229 ASN A CA 1
ATOM 1773 C C . ASN A 1 229 ? -35.731 8.453 102.127 1.00 38.12 229 ASN A C 1
ATOM 1775 O O . ASN A 1 229 ? -35.197 7.400 102.473 1.00 38.12 229 ASN A O 1
ATOM 1779 N N . ASN A 1 230 ? -35.455 9.629 102.694 1.00 43.78 230 ASN A N 1
ATOM 1780 C CA . ASN A 1 230 ? -35.622 9.902 104.130 1.00 43.78 230 ASN A CA 1
ATOM 1781 C C . ASN A 1 230 ? -34.855 11.155 104.586 1.00 43.78 230 ASN A C 1
ATOM 1783 O O . ASN A 1 230 ? -33.634 11.213 104.532 1.00 43.78 230 ASN A O 1
ATOM 1787 N N . ASN A 1 231 ? -35.642 12.070 105.155 1.00 43.12 231 ASN A N 1
ATOM 1788 C CA . ASN A 1 231 ? -35.391 12.836 106.376 1.00 43.12 231 ASN A CA 1
ATOM 1789 C C . ASN A 1 231 ? -34.246 13.866 106.431 1.00 43.12 231 ASN A C 1
ATOM 1791 O O . ASN A 1 231 ? -33.080 13.539 106.596 1.00 43.12 231 ASN A O 1
ATOM 1795 N N . ASN A 1 232 ? -34.690 15.130 106.476 1.00 42.06 232 ASN A N 1
ATOM 1796 C CA . ASN A 1 232 ? -34.354 16.164 107.466 1.00 42.06 232 ASN A CA 1
ATOM 1797 C C . ASN A 1 232 ? -32.877 16.380 107.839 1.00 42.06 232 ASN A C 1
ATOM 1799 O O . ASN A 1 232 ? -32.306 15.588 108.578 1.00 42.06 232 ASN A O 1
ATOM 1803 N N . THR A 1 233 ? -32.339 17.558 107.492 1.00 46.38 233 THR A N 1
ATOM 1804 C CA . THR A 1 233 ? -31.866 18.639 108.408 1.00 46.38 233 THR A CA 1
ATOM 1805 C C . THR A 1 233 ? -30.862 19.556 107.685 1.00 46.38 233 THR A C 1
ATOM 1807 O O . THR A 1 233 ? -29.827 19.127 107.199 1.00 46.38 233 THR A O 1
ATOM 1810 N N . ILE A 1 234 ? -31.264 20.793 107.372 1.00 45.56 234 ILE A N 1
ATOM 1811 C CA . ILE A 1 234 ? -30.786 22.033 108.021 1.00 45.56 234 ILE A CA 1
ATOM 1812 C C . ILE A 1 234 ? -29.253 22.135 108.083 1.00 45.56 234 ILE A C 1
ATOM 1814 O O . ILE A 1 234 ? -28.640 21.608 109.004 1.00 45.56 234 ILE A O 1
ATOM 1818 N N . SER A 1 235 ? -28.650 22.900 107.164 1.00 45.53 235 SER A N 1
ATOM 1819 C CA . SER A 1 235 ? -27.728 24.022 107.464 1.00 45.53 235 SER A CA 1
ATOM 1820 C C . SER A 1 235 ? -27.076 24.595 106.185 1.00 45.53 235 SER A C 1
ATOM 1822 O O . SER A 1 235 ? -26.556 23.885 105.335 1.00 45.53 235 SER A O 1
ATOM 1824 N N . LYS A 1 236 ? -27.189 25.920 106.049 1.00 43.09 236 LYS A N 1
ATOM 1825 C CA . LYS A 1 236 ? -26.683 26.863 105.017 1.00 43.09 236 LYS A CA 1
ATOM 1826 C C . LYS A 1 236 ? -25.254 27.351 105.429 1.00 43.09 236 LYS A C 1
ATOM 1828 O O . LYS A 1 236 ? -24.876 27.034 106.554 1.00 43.09 236 LYS A O 1
ATOM 1833 N N . PRO A 1 237 ? -24.648 28.409 104.826 1.00 52.88 237 PRO A N 1
ATOM 1834 C CA . PRO A 1 237 ? -24.078 28.746 103.489 1.00 52.88 237 PRO A CA 1
ATOM 1835 C C . PRO A 1 237 ? -22.557 29.141 103.680 1.00 52.88 237 PRO A C 1
ATOM 1837 O O . PRO A 1 237 ? -21.986 28.545 104.591 1.00 52.88 237 PRO A O 1
ATOM 1840 N N . PRO A 1 238 ? -21.856 30.125 103.023 1.00 51.78 238 PRO A N 1
ATOM 1841 C CA . PRO A 1 238 ? -22.101 30.987 101.838 1.00 51.78 238 PRO A CA 1
ATOM 1842 C C . PRO A 1 238 ? -20.919 31.233 100.835 1.00 51.78 238 PRO A C 1
ATOM 1844 O O . PRO A 1 238 ? -19.766 30.934 101.104 1.00 51.78 238 PRO A O 1
ATOM 1847 N N . MET A 1 239 ? -21.298 31.836 99.688 1.00 38.91 239 MET A N 1
ATOM 1848 C CA . MET A 1 239 ? -20.703 32.904 98.829 1.00 38.91 239 MET A CA 1
ATOM 1849 C C . MET A 1 239 ? -19.191 33.052 98.529 1.00 38.91 239 MET A C 1
ATOM 1851 O O . MET A 1 239 ? -18.365 32.975 99.428 1.00 38.91 239 MET A O 1
ATOM 1855 N N . VAL A 1 240 ? -18.926 33.478 97.268 1.00 49.53 240 VAL A N 1
ATOM 1856 C CA . VAL A 1 240 ? -17.941 34.471 96.712 1.00 49.53 240 VAL A CA 1
ATOM 1857 C C . VAL A 1 240 ? -17.397 33.942 95.360 1.00 49.53 240 VAL A C 1
ATOM 1859 O O . VAL A 1 240 ? -17.087 32.762 95.291 1.00 49.53 240 VAL A O 1
ATOM 1862 N N . SER A 1 241 ? -17.145 34.668 94.256 1.00 45.50 241 SER A N 1
ATOM 1863 C CA . SER A 1 241 ? -17.560 35.936 93.605 1.00 45.50 241 SER A CA 1
ATOM 1864 C C . SER A 1 241 ? -16.752 36.042 92.278 1.00 45.50 241 SER A C 1
ATOM 1866 O O . SER A 1 241 ? -15.639 35.519 92.230 1.00 45.50 241 SER A O 1
ATOM 1868 N N . GLY A 1 242 ? -17.267 36.749 91.256 1.00 47.50 242 GLY A N 1
ATOM 1869 C CA . GLY A 1 242 ? -16.576 37.177 90.012 1.00 47.50 242 GLY A CA 1
ATOM 1870 C C . GLY A 1 242 ? -17.276 36.669 88.736 1.00 47.50 242 GLY A C 1
ATOM 187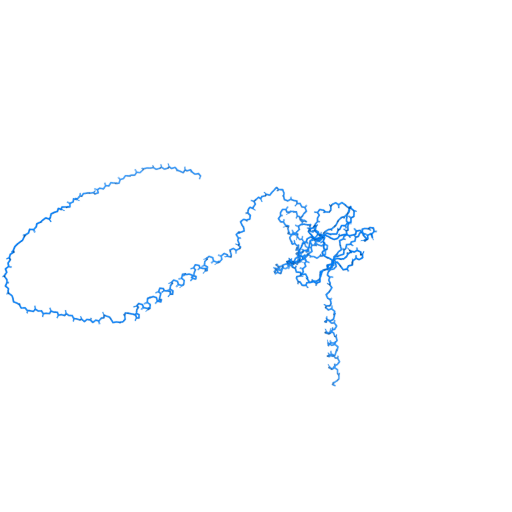1 O O . GLY A 1 242 ? -17.136 35.493 88.422 1.00 47.50 242 GLY A O 1
ATOM 1872 N N . GLU A 1 243 ? -18.179 37.377 88.033 1.00 41.00 243 GLU A N 1
ATOM 1873 C CA . GLU A 1 243 ? -18.157 38.720 87.379 1.00 41.00 243 GLU A CA 1
ATOM 1874 C C . GLU A 1 243 ? -17.101 38.784 86.251 1.00 41.00 243 GLU A C 1
ATOM 1876 O O . GLU A 1 243 ? -15.949 38.453 86.501 1.00 41.00 243 GLU A O 1
ATOM 1881 N N . TYR A 1 244 ? -17.431 38.975 84.959 1.00 50.19 244 TYR A N 1
ATOM 1882 C CA . TYR A 1 244 ? -17.903 40.193 84.255 1.00 50.19 244 TYR A CA 1
ATOM 1883 C C . TYR A 1 244 ? -18.710 39.822 82.975 1.00 50.19 244 TYR A C 1
ATOM 1885 O O . TYR A 1 244 ? -18.256 38.997 82.187 1.00 50.19 244 TYR A O 1
ATOM 1893 N N . THR A 1 245 ? -20.010 40.150 82.904 1.00 49.81 245 THR A N 1
ATOM 1894 C CA . THR A 1 245 ? -20.722 41.247 82.176 1.00 49.81 245 THR A CA 1
ATOM 1895 C C . THR A 1 245 ? -20.992 41.083 80.653 1.00 49.81 245 THR A C 1
ATOM 1897 O O . THR A 1 245 ? -20.066 40.888 79.871 1.00 49.81 245 THR A O 1
ATOM 1900 N N . PRO A 1 246 ? -22.265 41.234 80.202 1.00 39.53 246 PRO A N 1
ATOM 1901 C CA . PRO A 1 246 ? -22.684 41.286 78.793 1.00 39.53 246 PRO A CA 1
ATOM 1902 C C . PRO A 1 246 ? -23.020 42.723 78.329 1.00 39.53 246 PRO A C 1
ATOM 1904 O O . PRO A 1 246 ? -23.449 43.548 79.135 1.00 39.53 246 PRO A O 1
ATOM 1907 N N . VAL A 1 247 ? -22.900 43.026 77.027 1.00 46.44 247 VAL A N 1
ATOM 1908 C CA . VAL A 1 247 ? -23.366 44.303 76.441 1.00 46.44 247 VAL A CA 1
ATOM 1909 C C . VAL A 1 247 ? -24.253 44.074 75.212 1.00 46.44 247 VAL A C 1
ATOM 1911 O O . VAL A 1 247 ? -23.965 43.263 74.337 1.00 46.44 247 VAL A O 1
ATOM 1914 N N . HIS A 1 248 ? -25.363 44.809 75.238 1.00 42.75 248 HIS A N 1
ATOM 1915 C CA . HIS A 1 248 ? -26.506 44.906 74.334 1.00 42.75 248 HIS A CA 1
ATOM 1916 C C . HIS A 1 248 ? -26.269 45.772 73.070 1.00 42.75 248 HIS A C 1
ATOM 1918 O O . HIS A 1 248 ? -25.272 46.475 72.986 1.00 42.75 248 HIS A O 1
ATOM 1924 N N . GLN A 1 249 ? -27.325 45.821 72.226 1.00 42.97 249 GLN A N 1
ATOM 1925 C CA . GLN A 1 249 ? -27.749 46.858 71.243 1.00 42.97 249 GLN A CA 1
ATOM 1926 C C . GLN A 1 249 ? -27.313 46.624 69.781 1.00 42.97 249 GLN A C 1
ATOM 1928 O O . GLN A 1 249 ? -26.158 46.318 69.546 1.00 42.97 249 GLN A O 1
ATOM 1933 N N . HIS A 1 250 ? -28.109 46.802 68.712 1.00 43.44 250 HIS A N 1
ATOM 1934 C CA . HIS A 1 250 ? -29.537 47.061 68.392 1.00 43.44 250 HIS A CA 1
ATOM 1935 C C . HIS A 1 250 ? -29.634 47.023 66.821 1.00 43.44 250 HIS A C 1
ATOM 1937 O O . HIS A 1 250 ? -28.625 47.326 66.184 1.00 43.44 250 HIS A O 1
ATOM 1943 N N . PRO A 1 251 ? -30.768 46.700 66.152 1.00 50.28 251 PRO A N 1
ATOM 1944 C CA . PRO A 1 251 ? -31.010 46.984 64.710 1.00 50.28 251 PRO A CA 1
ATOM 1945 C C . PRO A 1 251 ? -31.584 48.425 64.547 1.00 50.28 251 PRO A C 1
ATOM 1947 O O . PRO A 1 251 ? -31.679 49.078 65.590 1.00 50.28 251 PRO A O 1
ATOM 1950 N N . PRO A 1 252 ? -32.027 48.991 63.383 1.00 43.12 252 PRO A N 1
ATOM 1951 C CA . PRO A 1 252 ? -32.285 48.487 62.012 1.00 43.12 252 PRO A CA 1
ATOM 1952 C C . PRO A 1 252 ? -31.732 49.423 60.884 1.00 43.12 252 PRO A C 1
ATOM 1954 O O . PRO A 1 252 ? -31.048 50.399 61.172 1.00 43.12 252 PRO A O 1
ATOM 1957 N N . GLY A 1 253 ? -32.059 49.203 59.596 1.00 39.06 253 GLY A N 1
ATOM 1958 C CA . GLY A 1 253 ? -31.840 50.249 58.575 1.00 39.06 253 GLY A CA 1
ATOM 1959 C C . GLY A 1 253 ? -31.872 49.824 57.106 1.00 39.06 253 GLY A C 1
ATOM 1960 O O . GLY A 1 253 ? -30.855 49.478 56.523 1.00 39.06 253 GLY A O 1
ATOM 1961 N N . GLN A 1 254 ? -33.051 49.921 56.504 1.00 37.34 254 GLN A N 1
ATOM 1962 C CA . GLN A 1 254 ? -33.356 49.832 55.074 1.00 37.34 254 GLN A CA 1
ATOM 1963 C C . GLN A 1 254 ? -32.887 51.102 54.328 1.00 37.34 254 GLN A C 1
ATOM 1965 O O . GLN A 1 254 ? -33.186 52.197 54.803 1.00 37.34 254 GLN A O 1
ATOM 1970 N N . ARG A 1 255 ? -32.242 50.998 53.150 1.00 44.38 255 ARG A N 1
ATOM 1971 C CA . ARG A 1 255 ? -32.329 52.019 52.075 1.00 44.38 255 ARG A CA 1
ATOM 1972 C C . ARG A 1 255 ? -31.817 51.524 50.712 1.00 44.38 255 ARG A C 1
ATOM 1974 O O . ARG A 1 255 ? -30.797 50.856 50.620 1.00 44.38 255 ARG A O 1
ATOM 1981 N N . ASN A 1 256 ? -32.605 51.881 49.700 1.00 42.09 256 ASN A N 1
ATOM 1982 C CA . ASN A 1 256 ? -32.534 51.577 48.269 1.00 42.09 256 ASN A CA 1
ATOM 1983 C C . ASN A 1 256 ? -31.398 52.282 47.504 1.00 42.09 256 ASN A C 1
ATOM 1985 O O . ASN A 1 256 ? -30.950 53.346 47.925 1.00 42.09 256 ASN A O 1
ATOM 1989 N N . GLY A 1 257 ? -31.146 51.751 46.296 1.00 45.75 257 GLY A N 1
ATOM 1990 C CA . GLY A 1 257 ? -30.659 52.452 45.092 1.00 45.75 257 GLY A CA 1
ATOM 1991 C C . GLY A 1 257 ? -29.135 52.444 44.927 1.00 45.75 257 GLY A C 1
ATOM 1992 O O . GLY A 1 257 ? -28.417 52.605 45.901 1.00 45.75 257 GLY A O 1
ATOM 1993 N N . ASP A 1 258 ? -28.536 52.289 43.749 1.00 44.78 258 ASP A N 1
ATOM 1994 C CA . ASP A 1 258 ? -29.048 52.149 42.386 1.00 44.78 258 ASP A CA 1
ATOM 1995 C C . ASP A 1 258 ? -27.867 51.764 41.457 1.00 44.78 258 ASP A C 1
ATOM 1997 O O . ASP A 1 258 ? -26.746 52.229 41.641 1.00 44.78 258 ASP A O 1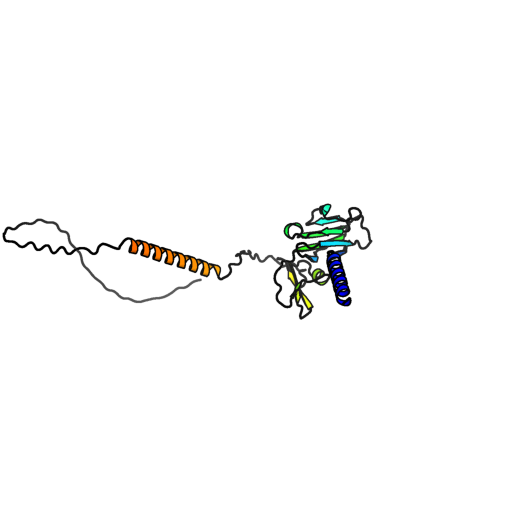
ATOM 2001 N N . THR A 1 259 ? -28.168 50.941 40.444 1.00 51.00 259 THR A N 1
ATOM 2002 C CA . THR A 1 259 ? -27.620 50.890 39.062 1.00 51.00 259 THR A CA 1
ATOM 2003 C C . THR A 1 259 ? -26.120 50.731 38.690 1.00 51.00 259 THR A C 1
ATOM 2005 O O . THR A 1 259 ? -25.299 51.612 38.903 1.00 51.00 259 THR A O 1
ATOM 2008 N N . ILE A 1 260 ? -25.914 49.679 37.865 1.00 48.94 260 ILE A N 1
ATOM 2009 C CA . ILE A 1 260 ? -25.283 49.608 36.512 1.00 48.94 260 ILE A CA 1
ATOM 2010 C C . ILE A 1 260 ? -23.744 49.637 36.379 1.00 48.94 260 ILE A C 1
ATOM 2012 O O . ILE A 1 260 ? -23.116 50.664 36.596 1.00 48.94 260 ILE A O 1
ATOM 2016 N N . ALA A 1 261 ? -23.177 48.548 35.821 1.00 49.62 261 ALA A N 1
ATOM 2017 C CA . ALA A 1 261 ? -22.578 48.524 34.467 1.00 49.62 261 ALA A CA 1
ATOM 2018 C C . ALA A 1 261 ? -22.052 47.122 34.062 1.00 49.62 261 ALA A C 1
ATOM 2020 O O . ALA A 1 261 ? -21.167 46.567 34.707 1.00 49.62 261 ALA A O 1
ATOM 2021 N N . ASN A 1 262 ? -22.583 46.587 32.953 1.00 44.88 262 ASN A N 1
ATOM 2022 C CA . ASN A 1 262 ? -21.931 45.593 32.080 1.00 44.88 262 ASN A CA 1
ATOM 2023 C C . ASN A 1 262 ? -20.658 46.183 31.459 1.00 44.88 262 ASN A C 1
ATOM 2025 O O . ASN A 1 262 ? -20.706 47.376 31.184 1.00 44.88 262 ASN A O 1
ATOM 2029 N N . MET A 1 263 ? -19.650 45.357 31.117 1.00 50.06 263 MET A N 1
ATOM 2030 C CA . MET A 1 263 ? -18.957 45.280 29.800 1.00 50.06 263 MET A CA 1
ATOM 2031 C C . MET A 1 263 ? -18.063 44.018 29.756 1.00 50.06 263 MET A C 1
ATOM 2033 O O . MET A 1 263 ? -17.159 43.914 30.582 1.00 50.06 263 MET A O 1
ATOM 2037 N N . VAL A 1 264 ? -18.340 43.049 28.867 1.00 54.72 264 VAL A N 1
ATOM 2038 C CA . VAL A 1 264 ? -17.684 42.777 27.558 1.00 54.72 264 VAL A CA 1
ATOM 2039 C C . VAL A 1 264 ? -18.677 41.984 26.708 1.00 54.72 264 VAL A C 1
ATOM 2041 O O . VAL A 1 264 ? -19.322 41.075 27.276 1.00 54.72 264 VAL A O 1
#

Nearest PDB structures (foldseek):
  5k6x-assembly1_B  TM=6.914E-01  e=4.400E-04  Mus musculus
  5k70-assembly4_D  TM=6.827E-01  e=5.268E-04  Mus musculus
  5k70-assembly2_B  TM=6.921E-01  e=1.083E-03  Mus musculus
  9ba4-assembly1_B  TM=7.368E-01  e=3.818E-03  Homo sapiens
  3dmk-assembly1_A  TM=5.035E-01  e=8.845E-03  Drosophila melanogaster

Organism: Caenorhabditis elegans (NCBI:txid6239)

Secondary structure (DSSP, 8-state):
--HHHHHHHHHHHHHHHHHHHT---PEEEEEE-EEB-----EEEEE-TT--EEEEEE-TT--GGG-EEEETTEEPPGGGBS-TTT--EEEESS--HHHH-EEEEEEETTEEEEEEEEE-----PPTTEEE--THHHHT-SSEEEEEEETTT--EEEEEPTTEETTTT-EE-SS-------------TTHHHHHHHHHHHHHHHHHHHHHHHHHHT-S-----------------------------------------------

InterPro domains:
  IPR000742 EGF-like domain [PS00022] (156-167)
  IPR000742 EGF-like domain [PS01186] (156-167)
  IPR000742 EGF-like domain [PS50026] (127-168)
  IPR007110 Immunoglobulin-like domain [PS50835] (46-117)
  IPR013783 Immunoglobulin-like fold [G3DSA:2.60.40.10] (34-123)
  IPR036179 Immunoglobulin-like domain superfamily [SSF48726] (46-125)

Foldseek 3Di:
DPVVVVVVVVVVVVVVVVVVVVPAPADEAEWEKDFADDPFAQEDEDAAQHKHKYFYAYPVRQQQQKFKDWVNHGDDCVQQPDPRRSGIGMDRGDDQVPPFGKIKIDGVRIIHIHGYHYDDPDDPPPQKDFDDDVQSRLAGAAPGKMARNVPRDIAGHHDPQFDDRRSPDGPPDDPPPVPPPPPPPPPCVVVVVVVVVVVVVVVVVVVVVVVVVVVDDDDPDDDDPPDDDDDDDDDDDDDDDDDDDDDDDDDDDDDDDDDDDDDD

Sequence (264 aa):
MSGQSIINRIAQIFIFLCAVIQVTNAGEHILRLQEGTHTGTTLIGVEQGSSVLIRCEHPNGKVASLRWLRGGSPIKSEYVKTKKDASFVEITNYLPDKDNGVYECSAPGMSASYRLKGEKKHILPEGFRYCYGEEMASCKHADQCLVETSTGHFSCLCEVGWTGAACDMISEPPVRVDSVVTPPVCAYWPPVVTLLVFIVIIVLLAYCLYKFKVRNPHHYSKYSTTTINNNNTISKPPMVSGEYTPVHQHPPGQRNGDTIANMV

Mean predicted aligned error: 21.51 Å